Protein AF-A0A443RF62-F1 (afdb_monomer_lite)

InterPro domains:
  IPR000413 Integrin alpha chain [PR01185] (55-67)
  IPR000413 Integrin alpha chain [PR01185] (111-131)
  IPR000413 Integrin alpha chain [PR01185] (180-204)
  IPR013517 FG-GAP repeat [PF01839] (118-158)
  IPR013517 FG-GAP repeat [PF01839] (181-216)
  IPR013519 Integrin alpha beta-propellor [PS51470] (44-101)
  IPR013519 Integrin alpha beta-propellor [PS51470] (104-165)
  IPR013519 Integrin alpha beta-propellor [PS51470] (166-225)
  IPR013519 Integrin alpha beta-propellor [SM00191] (54-106)
  IPR013519 Integrin alpha beta-propellor [SM00191] (114-172)
  IPR013519 Integrin alpha beta-propellor [SM00191] (177-231)
  IPR028994 Integrin alpha, N-terminal [G3DSA:2.130.10.130] (1-230)
  IPR028994 Integrin alpha, N-terminal [SSF69318] (3-230)

pLDDT: mean 87.7, std 14.2, range [43.03, 98.81]

Radius of gyration: 17.43 Å; chains: 1; bounding box: 47×43×49 Å

Sequence (231 aa):
MSGFSSAFSQDKRRLILGAPGFYQWRGAVVTYFLEGFKRHTNPEMIQYSQTVDTDSYLGYSLASGYFDDSGKEQVVAGAPKDSFYRGSVYIFPIEARFGENLFTVVKVYHGTQFGEYFGSALITPDVNNDKLNDLIVGAPLYSPPSREADDCGRIYVYISNGNTFNEPQIIAGPNKPNARFGSALCNLEDINMDGFKDIAVGAPYEDENKGAVYIYHGKRNGLIDRYVQVE

Secondary structure (DSSP, 8-state):
-TTSEEEE-TTS-EEEEEETTHHHHT-EEEEEE-STT---S--EE-PPPTTS-TT--TTSSEEEE--STT---EEEEEETTHHHHT-EEEEEES-PPTT-------EEEE-SSTT--TTSSEE---SSSSSSPPEEEEETT---SSTTSTT-BEEEEE-B-SSSBPSPEEEEPPS-TT--BTSEEEEEESSSSSSS-EEEEEETTHHHHT-EEEEE-EETTEE-SS-SEE-

Foldseek 3Di:
DWQLEWDAEPVRQKIKIKAQPPDQSLIFIWIAGDDPVPGPPDIPTQDDDPPGDHNQRWQLYKDKWAQAQPPFIKIKTWRCCTPVNQTKIWIFTPDDDPPDHDRDGPDMDGHDDHNQSKRNYWDFPQQQLPRGTKIKIWRQQDDDPDPQAGSLTKMWTFHGDRRGTDHTDIATGDSFHQLSKRNYKDWPQQPPPPNGTKIKIKSQCGPNRPIKIFIWHGHNVGTDNDTPDID

Structure (mmCIF, N/CA/C/O backbone):
data_AF-A0A443RF62-F1
#
_entry.id   AF-A0A443RF62-F1
#
loop_
_atom_site.group_PDB
_atom_site.id
_atom_site.type_symbol
_atom_site.label_atom_id
_atom_site.label_alt_id
_atom_site.label_comp_id
_atom_site.label_asym_id
_atom_site.label_entity_id
_atom_site.label_seq_id
_atom_site.pdbx_PDB_ins_code
_atom_site.Cartn_x
_atom_site.Cartn_y
_atom_site.Cartn_z
_atom_site.occupancy
_atom_site.B_iso_or_equiv
_atom_site.auth_seq_id
_atom_site.auth_comp_id
_atom_site.auth_asym_id
_atom_site.auth_atom_id
_atom_site.pdbx_PDB_model_num
ATOM 1 N N . MET A 1 1 ? -3.129 21.897 1.857 1.00 61.69 1 MET A N 1
ATOM 2 C CA . MET A 1 1 ? -3.857 20.946 0.990 1.00 61.69 1 MET A CA 1
ATOM 3 C C . MET A 1 1 ? -4.452 19.860 1.873 1.00 61.69 1 MET A C 1
ATOM 5 O O . MET A 1 1 ? -3.818 18.834 2.041 1.00 61.69 1 MET A O 1
ATOM 9 N N . SER A 1 2 ? -5.581 20.126 2.533 1.00 57.94 2 SER A N 1
ATOM 10 C CA . SER A 1 2 ? -6.298 19.090 3.295 1.00 57.94 2 SER A CA 1
ATOM 11 C C . SER A 1 2 ? -7.226 18.335 2.344 1.00 57.94 2 SER A C 1
ATOM 13 O O . SER A 1 2 ? -7.812 18.976 1.471 1.00 57.94 2 SER A O 1
ATOM 15 N N . GLY A 1 3 ? -7.321 17.010 2.484 1.00 71.31 3 GLY A N 1
ATOM 16 C CA . GLY A 1 3 ? -8.060 16.140 1.563 1.00 71.31 3 GLY A CA 1
ATOM 17 C C . GLY A 1 3 ? -7.258 15.714 0.331 1.00 71.31 3 GLY A C 1
ATOM 18 O O . GLY A 1 3 ? -7.851 15.385 -0.688 1.00 71.31 3 GLY A O 1
ATOM 19 N N . PHE A 1 4 ? -5.920 15.743 0.408 1.00 86.38 4 PHE A N 1
ATOM 20 C CA . PHE A 1 4 ? -5.058 15.190 -0.648 1.00 86.38 4 PHE A CA 1
ATOM 21 C C . PHE A 1 4 ? -5.265 13.676 -0.791 1.00 86.38 4 PHE A C 1
ATOM 23 O O . PHE A 1 4 ? -5.301 13.145 -1.895 1.00 86.38 4 PHE A O 1
ATOM 30 N N . SER A 1 5 ? -5.465 13.011 0.344 1.00 92.81 5 SER A N 1
ATOM 31 C CA . SER A 1 5 ? -5.965 11.648 0.441 1.00 92.81 5 SER A CA 1
ATOM 32 C C . SER A 1 5 ? -7.132 11.608 1.425 1.00 92.81 5 SER A C 1
ATOM 34 O O . SER A 1 5 ? -7.276 12.489 2.284 1.00 92.81 5 SER A O 1
ATOM 36 N N . SER A 1 6 ? -7.978 10.591 1.296 1.00 93.00 6 SER A N 1
ATOM 37 C CA . SER A 1 6 ? -9.097 10.368 2.204 1.00 93.00 6 SER A CA 1
ATOM 38 C C . SER A 1 6 ? -9.390 8.887 2.365 1.00 93.00 6 SER A C 1
ATOM 40 O O . SER A 1 6 ? -9.336 8.146 1.387 1.00 93.00 6 SER A O 1
ATOM 42 N N . ALA A 1 7 ? -9.781 8.490 3.570 1.00 92.75 7 ALA A N 1
ATOM 43 C CA . ALA A 1 7 ? -10.283 7.158 3.873 1.00 92.75 7 ALA A CA 1
ATOM 44 C C . ALA A 1 7 ? -11.489 7.256 4.815 1.00 92.75 7 ALA A C 1
ATOM 46 O O . ALA A 1 7 ? -11.680 8.265 5.498 1.00 92.75 7 ALA A O 1
ATOM 47 N N . PHE A 1 8 ? -12.302 6.207 4.862 1.00 91.25 8 PHE A N 1
ATOM 48 C CA . PHE A 1 8 ? -13.310 6.042 5.905 1.00 91.25 8 PHE A CA 1
ATOM 49 C C . PHE A 1 8 ? -12.801 5.064 6.954 1.00 91.25 8 PHE A C 1
ATOM 51 O O . PHE A 1 8 ? -12.000 4.182 6.648 1.00 91.25 8 PHE A O 1
ATOM 58 N N . SER A 1 9 ? -13.294 5.195 8.180 1.00 90.94 9 SER A N 1
ATOM 59 C CA . SER A 1 9 ? -13.227 4.076 9.111 1.00 90.94 9 SER A CA 1
ATOM 60 C C . SER A 1 9 ? -14.017 2.877 8.576 1.00 90.94 9 SER A C 1
ATOM 62 O O . SER A 1 9 ? -14.976 3.042 7.814 1.00 90.94 9 SER A O 1
ATOM 64 N N . GLN A 1 10 ? -13.647 1.673 8.994 1.00 89.19 10 GLN A N 1
ATOM 65 C CA . GLN A 1 10 ? -14.307 0.422 8.624 1.00 89.19 10 GLN A CA 1
ATOM 66 C C . GLN A 1 10 ? -15.782 0.421 9.059 1.00 89.19 10 GLN A C 1
ATOM 68 O O . GLN A 1 10 ? -16.655 -0.044 8.325 1.00 89.19 10 GLN A O 1
ATOM 73 N N . ASP A 1 11 ? -16.092 1.048 10.201 1.00 86.75 11 ASP A N 1
ATOM 74 C CA . ASP A 1 11 ? -17.468 1.260 10.675 1.00 86.75 11 ASP A CA 1
ATOM 75 C C . ASP A 1 11 ? -18.220 2.403 9.954 1.00 86.75 11 ASP A C 1
ATOM 77 O O . ASP A 1 11 ? -19.407 2.628 10.204 1.00 86.75 11 ASP A O 1
ATOM 81 N N . LYS A 1 12 ? -17.540 3.129 9.054 1.00 86.62 12 LYS A N 1
ATOM 82 C CA . LYS A 1 12 ? -18.029 4.280 8.274 1.00 86.62 12 LYS A CA 1
ATOM 83 C C . LYS A 1 12 ? -18.510 5.471 9.110 1.00 86.62 12 LYS A C 1
ATOM 85 O O . LYS A 1 12 ? -19.203 6.348 8.592 1.00 86.62 12 LYS A O 1
ATOM 90 N N . ARG A 1 13 ? -18.137 5.545 10.389 1.00 84.38 13 ARG A N 1
ATOM 91 C CA . ARG A 1 13 ? -18.490 6.651 11.294 1.00 84.38 13 ARG A CA 1
ATOM 92 C C . ARG A 1 13 ? -17.468 7.776 11.297 1.00 84.38 13 ARG A C 1
ATOM 94 O O . ARG A 1 13 ? -17.762 8.841 11.836 1.00 84.38 13 ARG A O 1
ATOM 101 N N . ARG A 1 14 ? -16.279 7.577 10.728 1.00 85.88 14 ARG A N 1
ATOM 102 C CA . ARG A 1 14 ? -15.221 8.587 10.657 1.00 85.88 14 ARG A CA 1
ATOM 103 C C . ARG A 1 14 ? -14.761 8.803 9.220 1.00 85.88 14 ARG A C 1
ATOM 105 O O . ARG A 1 14 ? -14.522 7.848 8.487 1.00 85.88 14 ARG A O 1
ATOM 112 N N . LEU A 1 15 ? -14.600 10.068 8.843 1.00 88.00 15 LEU A N 1
ATOM 113 C CA . LEU A 1 15 ? -13.849 10.484 7.660 1.00 88.00 15 LEU A CA 1
ATOM 114 C C . LEU A 1 15 ? -12.430 10.852 8.095 1.00 88.00 15 LEU A C 1
ATOM 116 O O . LEU A 1 15 ? -12.254 11.650 9.014 1.00 88.00 15 LEU A O 1
ATOM 120 N N . ILE A 1 16 ? -11.435 10.294 7.421 1.00 89.44 16 ILE A N 1
ATOM 121 C CA . ILE A 1 16 ? -10.011 10.513 7.666 1.00 89.44 16 ILE A CA 1
ATOM 122 C C . ILE A 1 16 ? -9.461 11.278 6.461 1.00 89.44 16 ILE A C 1
ATOM 124 O O . ILE A 1 16 ? -9.654 10.845 5.328 1.00 89.44 16 ILE A O 1
ATOM 128 N N . LEU A 1 17 ? -8.792 12.407 6.686 1.00 91.19 17 LEU A N 1
ATOM 129 C CA . LEU A 1 17 ? -8.241 13.273 5.644 1.00 91.19 17 LEU A CA 1
ATOM 130 C C . LEU A 1 17 ? -6.742 13.480 5.828 1.00 91.19 17 LEU A C 1
ATOM 132 O O . LEU A 1 17 ? -6.278 13.802 6.921 1.00 91.19 17 LEU A O 1
ATOM 136 N N . GLY A 1 18 ? -5.999 13.356 4.734 1.00 91.62 18 GLY A N 1
ATOM 137 C CA . GLY A 1 18 ? -4.565 13.592 4.681 1.00 91.62 18 GLY A CA 1
ATOM 138 C C . GLY A 1 18 ? -4.250 15.018 4.240 1.00 91.62 18 GLY A C 1
ATOM 139 O O . GLY A 1 18 ? -4.909 15.575 3.353 1.00 91.62 18 GLY A O 1
ATOM 140 N N . ALA A 1 19 ? -3.243 15.626 4.862 1.00 91.25 19 ALA A N 1
ATOM 141 C CA . ALA A 1 19 ? -2.832 16.997 4.597 1.00 91.25 19 ALA A CA 1
ATOM 142 C C . ALA A 1 19 ? -1.300 17.143 4.508 1.00 91.25 19 ALA A C 1
ATOM 144 O O . ALA A 1 19 ? -0.713 17.830 5.345 1.00 91.25 19 ALA A O 1
ATOM 145 N N . PRO A 1 20 ? -0.640 16.571 3.483 1.00 91.94 20 PRO A N 1
ATOM 146 C CA . PRO A 1 20 ? 0.824 16.483 3.387 1.00 91.94 20 PRO A CA 1
ATOM 147 C C . PRO A 1 20 ? 1.550 17.837 3.371 1.00 91.94 20 PRO A C 1
ATOM 149 O O . PRO A 1 20 ? 2.696 17.938 3.789 1.00 91.94 20 PRO A O 1
ATOM 152 N N . GLY A 1 21 ? 0.885 18.913 2.938 1.00 89.31 21 GLY A N 1
ATOM 153 C CA . GLY A 1 21 ? 1.465 20.264 2.923 1.00 89.31 21 GLY A CA 1
ATOM 154 C C . GLY A 1 21 ? 1.414 21.017 4.260 1.00 89.31 21 GLY A C 1
ATOM 155 O O . GLY A 1 21 ? 1.763 22.193 4.302 1.00 89.31 21 GLY A O 1
ATOM 156 N N . PHE A 1 22 ? 0.909 20.409 5.334 1.00 86.44 22 PHE A N 1
ATOM 157 C CA . PHE A 1 22 ? 0.794 21.076 6.631 1.00 86.44 22 PHE A CA 1
ATOM 158 C C . PHE A 1 22 ? 2.156 21.202 7.332 1.00 86.44 22 PHE A C 1
ATOM 160 O O . PHE A 1 22 ? 2.957 20.275 7.281 1.00 86.44 22 PHE A O 1
ATOM 167 N N . TYR A 1 23 ? 2.387 22.337 8.008 1.00 86.06 23 TYR A N 1
ATOM 168 C CA . TYR A 1 23 ? 3.570 22.635 8.833 1.00 86.06 23 TYR A CA 1
ATOM 169 C C . TYR A 1 23 ? 4.907 22.281 8.161 1.00 86.06 23 TYR A C 1
ATOM 171 O O . TYR A 1 23 ? 5.499 21.245 8.447 1.00 86.06 23 TYR A O 1
ATOM 179 N N . GLN A 1 24 ? 5.373 23.142 7.245 1.00 90.06 24 GLN A N 1
ATOM 180 C CA . GLN A 1 24 ? 6.622 22.926 6.491 1.00 90.06 24 GLN A CA 1
ATOM 181 C C . GLN A 1 24 ? 6.670 21.532 5.846 1.00 90.06 24 GLN A C 1
ATOM 183 O O . GLN A 1 24 ? 7.654 20.805 5.957 1.00 90.06 24 GLN A O 1
ATOM 188 N N . TRP A 1 25 ? 5.553 21.136 5.227 1.00 91.38 25 TRP A N 1
ATOM 189 C CA . TRP A 1 25 ? 5.397 19.841 4.565 1.00 91.38 25 TRP A CA 1
ATOM 190 C C . TRP A 1 25 ? 5.687 18.607 5.434 1.00 91.38 25 TRP A C 1
ATOM 192 O O . TRP A 1 25 ? 5.893 17.513 4.908 1.00 91.38 25 TRP A O 1
ATOM 202 N N . ARG A 1 26 ? 5.663 18.745 6.764 1.00 91.19 26 ARG A N 1
ATOM 203 C CA . ARG A 1 26 ? 5.608 17.593 7.672 1.00 91.19 26 ARG A CA 1
ATOM 204 C C . ARG A 1 26 ? 4.412 16.708 7.325 1.00 91.19 26 ARG A C 1
ATOM 206 O O . ARG A 1 26 ? 4.549 15.494 7.223 1.00 91.19 26 ARG A O 1
ATOM 213 N N . GLY A 1 27 ? 3.277 17.352 7.050 1.00 90.19 27 GLY A N 1
ATOM 214 C CA . GLY A 1 27 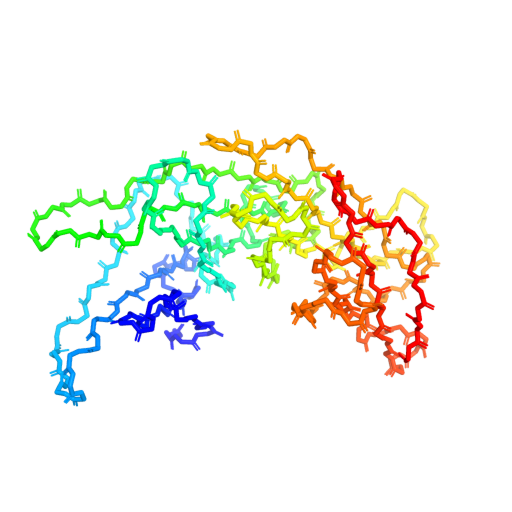? 2.027 16.719 6.647 1.00 90.19 27 GLY A CA 1
ATOM 215 C C . GLY A 1 27 ? 1.196 16.237 7.825 1.00 90.19 27 GLY A C 1
ATOM 216 O O . GLY A 1 27 ? 1.792 15.897 8.829 1.00 90.19 27 GLY A O 1
ATOM 217 N N . ALA A 1 28 ? -0.140 16.226 7.718 1.00 87.31 28 ALA A N 1
ATOM 218 C CA . ALA A 1 28 ? -1.081 15.891 8.800 1.00 87.31 28 ALA A CA 1
ATOM 219 C C . ALA A 1 28 ? -2.060 14.777 8.435 1.00 87.31 28 ALA A C 1
ATOM 221 O O . ALA A 1 28 ? -2.337 14.539 7.260 1.00 87.31 28 ALA A O 1
ATOM 222 N N . VAL A 1 29 ? -2.698 14.214 9.461 1.00 86.69 29 VAL A N 1
ATOM 223 C CA . VAL A 1 29 ? -3.943 13.451 9.329 1.00 86.69 29 VAL A CA 1
ATOM 224 C C . VAL A 1 29 ? -5.015 14.119 10.186 1.00 86.69 29 VAL A C 1
ATOM 226 O O . VAL A 1 29 ? -4.724 14.659 11.246 1.00 86.69 29 VAL A O 1
ATOM 229 N N . VAL A 1 30 ? -6.253 14.161 9.713 1.00 83.62 30 VAL A N 1
ATOM 230 C CA . VAL A 1 30 ? -7.377 14.805 10.406 1.00 83.62 30 VAL A CA 1
ATOM 231 C C . VAL A 1 30 ? -8.565 13.863 10.362 1.00 83.62 30 VAL A C 1
ATOM 233 O O . VAL A 1 30 ? -8.861 13.312 9.304 1.00 83.62 30 VAL A O 1
ATOM 236 N N . THR A 1 31 ? -9.261 13.686 11.479 1.00 81.06 31 THR A N 1
ATOM 237 C CA . THR A 1 31 ? -10.439 12.817 11.560 1.00 81.06 31 THR A CA 1
ATOM 238 C C . 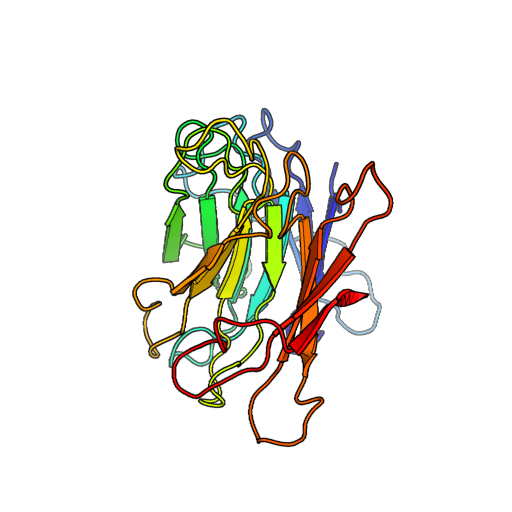THR A 1 31 ? -11.696 13.626 11.865 1.00 81.06 31 THR A C 1
ATOM 240 O O . THR A 1 31 ? -11.676 14.639 12.565 1.00 81.06 31 THR A O 1
ATOM 243 N N . TYR A 1 32 ? -12.818 13.184 11.304 1.00 78.38 32 TYR A N 1
ATOM 244 C CA . TYR A 1 32 ? -14.133 13.787 11.497 1.00 78.38 32 TYR A CA 1
ATOM 245 C C . TYR A 1 32 ? -15.143 12.707 11.829 1.00 78.38 32 TYR A C 1
ATOM 247 O O . TYR A 1 32 ? -15.300 11.762 11.059 1.00 78.38 32 TYR A O 1
ATOM 255 N N . PHE A 1 33 ? -15.869 12.870 12.931 1.00 79.38 33 PHE A N 1
ATOM 256 C CA . PHE A 1 33 ? -16.976 11.986 13.269 1.00 79.38 33 PHE A CA 1
ATOM 257 C C . PHE A 1 33 ? -18.245 12.369 12.502 1.00 79.38 33 PHE A C 1
ATOM 259 O O . PHE A 1 33 ? -18.647 13.533 12.460 1.00 79.38 33 PHE A O 1
ATOM 266 N N . LEU A 1 34 ? -18.883 11.376 11.894 1.00 76.81 34 LEU A N 1
ATOM 267 C CA . LEU A 1 34 ? -20.062 11.517 11.053 1.00 76.81 34 LEU A CA 1
ATOM 268 C C . LEU A 1 34 ? -21.307 11.117 11.854 1.00 76.81 34 LEU A C 1
ATOM 270 O O . LEU A 1 34 ? -21.838 10.020 11.707 1.00 76.81 34 LEU A O 1
ATOM 274 N N . GLU A 1 35 ? -21.801 12.008 12.713 1.00 64.50 35 GLU A N 1
ATOM 275 C CA . GLU A 1 35 ? -23.120 11.837 13.337 1.00 64.50 35 GLU A CA 1
ATOM 276 C C . GLU A 1 35 ? -24.220 12.470 12.476 1.00 64.50 35 GLU A C 1
ATOM 278 O O . GLU A 1 35 ? -24.363 13.689 12.397 1.00 64.50 35 GLU A O 1
ATOM 283 N N . GLY A 1 36 ? -25.028 11.628 11.819 1.00 52.81 36 GLY A N 1
ATOM 284 C CA . GLY A 1 36 ? -26.323 12.017 11.243 1.00 52.81 36 GLY A CA 1
ATOM 285 C C . GLY A 1 36 ? -26.300 13.189 10.253 1.00 52.81 36 GLY A C 1
ATOM 286 O O . GLY A 1 36 ? -27.231 13.991 10.264 1.00 52.81 36 GLY A O 1
ATOM 287 N N . PHE A 1 37 ? -25.242 13.330 9.440 1.00 48.38 37 PHE A N 1
ATOM 288 C CA . PHE A 1 37 ? -25.008 14.469 8.527 1.00 48.38 37 PHE A CA 1
ATOM 289 C C . PHE A 1 37 ? -25.035 15.861 9.188 1.00 48.38 37 PHE A C 1
ATOM 291 O O . PHE A 1 37 ? -24.904 16.879 8.501 1.00 48.38 37 PHE A O 1
ATOM 298 N N . LYS A 1 38 ? -25.145 15.946 10.517 1.00 48.25 38 LYS A N 1
ATOM 299 C CA . LYS A 1 38 ? -24.942 17.192 11.240 1.00 48.25 38 LYS A CA 1
ATOM 300 C C . LYS A 1 38 ? -23.440 17.357 11.360 1.00 48.25 38 LYS A C 1
ATOM 302 O O . LYS A 1 38 ? -22.784 16.632 12.096 1.00 48.25 38 LYS A O 1
ATOM 307 N N . ARG A 1 39 ? -22.893 18.287 10.574 1.00 49.28 39 ARG A N 1
ATOM 308 C CA . ARG A 1 39 ? -21.506 18.742 10.700 1.00 49.28 39 ARG A CA 1
ATOM 309 C C . ARG A 1 39 ? -21.251 19.092 12.166 1.00 49.28 39 ARG A C 1
ATOM 311 O O . ARG A 1 39 ? -21.629 20.176 12.601 1.00 49.28 39 ARG A O 1
ATOM 318 N N . HIS A 1 40 ? -20.605 18.206 12.915 1.00 51.72 40 HIS A N 1
ATOM 319 C CA . HIS A 1 40 ? -19.861 18.638 14.088 1.00 51.72 40 HIS A CA 1
ATOM 320 C C . HIS A 1 40 ? -18.767 19.562 13.552 1.00 51.72 40 HIS A C 1
ATOM 322 O O . HIS A 1 40 ? -17.944 19.168 12.730 1.00 51.72 40 HIS A O 1
ATOM 328 N N . THR A 1 41 ? -18.856 20.846 13.895 1.00 48.66 41 THR A N 1
ATOM 329 C CA . THR A 1 41 ? -18.089 21.929 13.257 1.00 48.66 41 THR A CA 1
ATOM 330 C C . THR A 1 41 ? -16.629 21.992 13.692 1.00 48.66 41 THR A C 1
ATOM 332 O O . THR A 1 41 ? -15.901 22.850 13.200 1.00 48.66 41 THR A O 1
ATOM 335 N N . ASN A 1 42 ? -16.190 21.098 14.580 1.00 55.47 42 ASN A N 1
ATOM 336 C CA . ASN A 1 42 ? -14.829 21.084 15.096 1.00 55.47 42 ASN A CA 1
ATOM 337 C C . ASN A 1 42 ? -14.102 19.828 14.594 1.00 55.47 42 ASN A C 1
ATOM 339 O O . ASN A 1 42 ? -14.371 18.741 15.105 1.00 55.47 42 ASN A O 1
ATOM 343 N N . PRO A 1 43 ? -13.203 19.961 13.598 1.00 56.91 43 PRO A N 1
ATOM 344 C CA . PRO A 1 43 ? -12.289 18.890 13.224 1.00 56.91 43 PRO A CA 1
ATOM 345 C C . PRO A 1 43 ? -11.474 18.442 14.433 1.00 56.91 43 PRO A C 1
ATOM 347 O O . PRO A 1 43 ? -10.911 19.288 15.135 1.00 56.91 43 PRO A O 1
ATOM 350 N N . GLU A 1 44 ? -11.311 17.136 14.617 1.00 61.38 44 GLU A N 1
ATOM 351 C CA . GLU A 1 44 ? -10.218 16.631 15.441 1.00 61.38 44 GLU A CA 1
ATOM 352 C C . GLU A 1 44 ? -8.950 16.690 14.580 1.00 61.38 44 GLU A C 1
ATOM 354 O O . GLU A 1 44 ? -8.665 15.808 13.766 1.00 61.38 44 GLU A O 1
ATOM 359 N N . MET A 1 45 ? -8.207 17.798 14.689 1.00 56.38 45 MET A N 1
ATOM 360 C CA . MET A 1 45 ? -6.867 17.868 14.111 1.00 56.38 45 MET A CA 1
ATOM 361 C C . MET A 1 45 ? -5.927 17.013 14.947 1.00 56.38 45 MET A C 1
ATOM 363 O O . MET A 1 45 ? -5.715 17.281 16.129 1.00 56.38 45 MET A O 1
ATOM 367 N N . ILE A 1 46 ? -5.326 16.012 14.308 1.00 58.66 46 ILE A N 1
ATOM 368 C CA . ILE A 1 46 ? -4.300 15.199 14.944 1.00 58.66 46 ILE A CA 1
ATOM 369 C C . ILE A 1 46 ? -3.035 16.045 15.019 1.00 58.66 46 ILE A C 1
ATOM 371 O O . ILE A 1 46 ? -2.410 16.363 14.005 1.00 58.66 46 ILE A O 1
ATOM 375 N N . GLN A 1 47 ? -2.688 16.450 16.238 1.00 51.94 47 GLN A N 1
ATOM 376 C CA . GLN A 1 47 ? -1.464 17.182 16.514 1.00 51.94 47 GLN A CA 1
ATOM 377 C C . GLN A 1 47 ? -0.348 16.184 16.840 1.00 51.94 47 GLN A C 1
ATOM 379 O O . GLN A 1 47 ? -0.526 15.260 17.629 1.00 51.94 47 GLN A O 1
ATOM 384 N N . TYR A 1 48 ? 0.778 16.347 16.150 1.00 54.81 48 TYR A N 1
ATOM 385 C CA . TYR A 1 48 ? 1.865 15.376 16.051 1.00 54.81 48 TYR A CA 1
ATOM 386 C C . TYR A 1 48 ? 2.480 14.961 17.386 1.00 54.81 48 TYR A C 1
ATOM 388 O O . TYR A 1 48 ? 2.824 15.800 18.218 1.00 54.81 48 TYR A O 1
ATOM 396 N N . SER A 1 49 ? 2.788 13.669 17.485 1.00 49.31 49 SER A N 1
ATOM 397 C CA . SER A 1 49 ? 3.987 13.202 18.182 1.00 49.31 49 SER A CA 1
ATOM 398 C C . SER A 1 49 ? 5.224 13.847 17.531 1.00 49.31 49 SER A C 1
ATOM 400 O O . SER A 1 49 ? 5.284 13.939 16.307 1.00 49.31 49 SER A O 1
ATOM 402 N N . GLN A 1 50 ? 6.228 14.282 18.299 1.00 53.75 50 GLN A N 1
ATOM 403 C CA . GLN A 1 50 ? 7.471 14.919 17.803 1.00 53.75 50 GLN A CA 1
ATOM 404 C C . GLN A 1 50 ? 8.343 14.019 16.885 1.00 53.75 50 GLN A C 1
ATOM 406 O O . GLN A 1 50 ? 9.500 14.328 16.635 1.00 53.75 50 GLN A O 1
ATOM 411 N N . THR A 1 51 ? 7.808 12.902 16.396 1.00 67.44 51 THR A N 1
ATOM 412 C CA . THR A 1 51 ? 8.499 11.810 15.700 1.00 67.44 51 THR A CA 1
ATOM 413 C C . THR A 1 51 ? 8.474 11.905 14.172 1.00 67.44 51 THR A C 1
ATOM 415 O O . THR A 1 51 ? 8.975 10.995 13.521 1.00 67.44 51 THR A O 1
ATOM 418 N N . VAL A 1 52 ? 7.847 12.931 13.587 1.00 83.50 52 VAL A N 1
ATOM 419 C CA . VAL A 1 52 ? 7.800 13.129 12.125 1.00 83.50 52 VAL A CA 1
ATOM 420 C C . VAL A 1 52 ? 8.548 14.403 11.766 1.00 83.50 52 VAL A C 1
ATOM 422 O O . VAL A 1 52 ? 8.203 15.488 12.254 1.00 83.50 52 VAL A O 1
ATOM 425 N N . ASP A 1 53 ? 9.550 14.277 10.904 1.00 87.12 53 ASP A N 1
ATOM 426 C CA . ASP A 1 53 ? 10.347 15.408 10.448 1.00 87.12 53 ASP A CA 1
ATOM 427 C C . ASP A 1 53 ? 9.549 16.330 9.513 1.00 87.12 53 ASP A C 1
ATOM 429 O O . ASP A 1 53 ? 8.438 16.042 9.060 1.00 87.12 53 ASP A O 1
ATOM 433 N N . THR A 1 54 ? 10.071 17.531 9.281 1.00 90.44 54 THR A N 1
ATOM 434 C CA . THR A 1 54 ? 9.547 18.393 8.214 1.00 90.44 54 THR A CA 1
ATOM 435 C C . THR A 1 54 ? 9.824 17.760 6.853 1.00 90.44 54 THR A C 1
ATOM 437 O O . THR A 1 54 ? 10.703 16.916 6.725 1.00 90.44 54 THR A O 1
ATOM 440 N N . ASP A 1 55 ? 9.090 18.174 5.822 1.00 92.19 55 ASP A N 1
ATOM 441 C CA . ASP A 1 55 ? 9.230 17.643 4.461 1.00 92.19 55 ASP A CA 1
ATOM 442 C C . ASP A 1 55 ? 8.894 16.154 4.251 1.00 92.19 55 ASP A C 1
ATOM 444 O O . ASP A 1 55 ? 9.071 15.675 3.127 1.00 92.19 55 ASP A O 1
ATOM 448 N N . SER A 1 56 ? 8.341 15.462 5.255 1.00 93.75 56 SER A N 1
ATOM 449 C CA . SER A 1 56 ? 7.991 14.031 5.226 1.00 93.75 56 SER A CA 1
ATOM 450 C C . SER A 1 56 ? 6.714 13.678 4.444 1.00 93.75 56 SER A C 1
ATOM 452 O O . SER A 1 56 ? 6.567 12.540 3.994 1.00 93.75 56 SER A O 1
ATOM 454 N N . TYR A 1 57 ? 5.807 14.639 4.227 1.00 95.19 57 TYR A N 1
ATOM 455 C CA . TYR A 1 57 ? 4.518 14.466 3.529 1.00 95.19 57 TYR A CA 1
ATOM 456 C C . TYR A 1 57 ? 3.560 13.467 4.206 1.00 95.19 57 TYR A C 1
ATOM 458 O O . TYR A 1 57 ? 2.850 12.732 3.524 1.00 95.19 57 TYR A O 1
ATOM 466 N N . LEU A 1 58 ? 3.489 13.430 5.538 1.00 93.81 58 LEU A N 1
ATOM 467 C CA . LEU A 1 58 ? 2.530 12.569 6.235 1.00 93.81 58 LEU A CA 1
ATOM 468 C C . LEU A 1 58 ? 1.082 12.840 5.784 1.00 93.81 58 LEU A C 1
ATOM 470 O O . LEU A 1 58 ? 0.650 13.987 5.636 1.00 93.81 58 LEU A O 1
ATOM 474 N N . GLY A 1 59 ? 0.324 11.763 5.581 1.00 93.62 59 GLY A N 1
ATOM 475 C CA . GLY A 1 59 ? -1.032 11.824 5.038 1.00 93.62 59 GLY A CA 1
ATOM 476 C C . GLY A 1 59 ? -1.050 11.940 3.513 1.00 93.62 59 GLY A C 1
ATOM 477 O O . GLY A 1 59 ? -2.067 12.330 2.939 1.00 93.62 59 GLY A O 1
ATOM 478 N N . TYR A 1 60 ? 0.057 11.618 2.836 1.00 96.88 60 TYR A N 1
ATOM 479 C CA . TYR A 1 60 ? 0.082 11.506 1.376 1.00 96.88 60 TYR A CA 1
ATOM 480 C C . TYR A 1 60 ? -0.897 10.437 0.884 1.00 96.88 60 TYR A C 1
ATOM 482 O O . TYR A 1 60 ? -1.626 10.647 -0.078 1.00 96.88 60 TYR A O 1
ATOM 490 N N . SER A 1 61 ? -0.963 9.323 1.603 1.00 98.06 61 SER A N 1
ATOM 491 C CA . SER A 1 61 ? -1.898 8.221 1.405 1.00 98.06 61 SER A CA 1
ATOM 492 C C . SER A 1 61 ? -2.481 7.814 2.759 1.00 98.06 61 SER A C 1
ATOM 494 O O . SER A 1 61 ? -1.872 8.068 3.805 1.00 98.06 61 SER A O 1
ATOM 496 N N . LEU A 1 62 ? -3.674 7.220 2.745 1.00 96.44 62 LEU A N 1
ATOM 497 C CA . LEU A 1 62 ? -4.395 6.821 3.950 1.00 96.44 62 LEU A CA 1
ATOM 498 C C . LEU A 1 62 ? -5.102 5.486 3.751 1.00 96.44 62 LEU A C 1
ATOM 500 O O . LEU A 1 62 ? -5.677 5.240 2.694 1.00 96.44 62 LEU A O 1
ATOM 504 N N . ALA A 1 63 ? -5.119 4.682 4.808 1.00 96.25 63 ALA A N 1
ATOM 505 C CA . ALA A 1 63 ? -5.961 3.502 4.945 1.00 96.25 63 ALA A CA 1
ATOM 506 C C . ALA A 1 63 ? -6.341 3.302 6.422 1.00 96.25 63 ALA A C 1
ATOM 508 O O . ALA A 1 63 ? -5.801 3.966 7.311 1.00 96.25 63 ALA A O 1
ATOM 509 N N . SER A 1 64 ? -7.270 2.393 6.692 1.00 95.25 64 SER A N 1
ATOM 510 C CA . SER A 1 64 ? -7.697 2.029 8.044 1.00 95.25 64 SER A CA 1
ATOM 511 C C . SER A 1 64 ? -7.925 0.524 8.148 1.00 95.25 64 SER A C 1
ATOM 513 O O . SER A 1 64 ? -8.224 -0.136 7.148 1.00 95.25 64 SER A O 1
ATOM 515 N N . GLY A 1 65 ? -7.773 -0.038 9.340 1.00 95.00 65 GLY A N 1
ATOM 516 C CA . GLY A 1 65 ? -7.968 -1.468 9.559 1.00 95.00 65 GLY A CA 1
ATOM 517 C C . GLY A 1 65 ? -7.730 -1.897 11.000 1.00 95.00 65 GLY A C 1
ATOM 518 O O . GLY A 1 65 ? -7.318 -1.104 11.848 1.00 95.00 65 GLY A O 1
ATOM 519 N N . TYR A 1 66 ? -8.003 -3.169 11.260 1.00 95.25 66 TYR A N 1
ATOM 520 C CA . TYR A 1 66 ? -7.747 -3.856 12.517 1.00 95.25 66 TYR A CA 1
ATOM 521 C C . TYR A 1 66 ? -6.503 -4.727 12.346 1.00 95.25 66 TYR A C 1
ATOM 523 O O . TYR A 1 66 ? -6.579 -5.805 11.770 1.00 95.25 66 TYR A O 1
ATOM 531 N N . PHE A 1 67 ? -5.350 -4.246 12.808 1.00 94.50 67 PHE A N 1
ATOM 532 C CA . PHE A 1 67 ? -4.064 -4.928 12.602 1.00 94.50 67 PHE A CA 1
ATOM 533 C C . PHE A 1 67 ? -3.578 -5.691 13.836 1.00 94.50 67 PHE A C 1
ATOM 535 O O . PHE A 1 67 ? -2.475 -6.231 13.813 1.00 94.50 67 PHE A O 1
ATOM 542 N N . ASP A 1 68 ? -4.325 -5.683 14.937 1.00 92.06 68 ASP A N 1
ATOM 543 C CA . ASP A 1 68 ? -3.954 -6.368 16.171 1.00 92.06 68 ASP A CA 1
ATOM 544 C C . ASP A 1 68 ? -5.180 -6.874 16.947 1.00 92.06 68 ASP A C 1
ATOM 546 O O . ASP A 1 68 ? -6.323 -6.480 16.697 1.00 92.06 68 ASP A O 1
ATOM 550 N N . ASP A 1 69 ? -4.923 -7.740 17.926 1.00 91.12 69 ASP A N 1
ATOM 551 C CA . ASP A 1 69 ? -5.934 -8.421 18.739 1.00 91.12 69 ASP A CA 1
ATOM 552 C C . ASP A 1 69 ? -6.648 -7.484 19.727 1.00 91.12 69 ASP A C 1
ATOM 554 O O . ASP A 1 69 ? -7.523 -7.912 20.483 1.00 91.12 69 ASP A O 1
ATOM 558 N N . SER A 1 70 ? -6.304 -6.189 19.751 1.00 89.25 70 SER A N 1
ATOM 559 C CA . SER A 1 70 ? -6.976 -5.224 20.625 1.00 89.25 70 SER A CA 1
ATOM 560 C C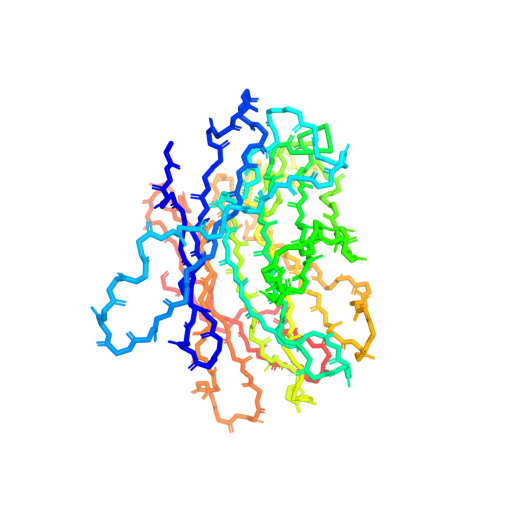 . SER A 1 70 ? -8.420 -4.949 20.201 1.00 89.25 70 SER A C 1
ATOM 562 O O . SER A 1 70 ? -9.193 -4.391 20.985 1.00 89.25 70 SER A O 1
ATOM 564 N N . GLY A 1 71 ? -8.778 -5.297 18.958 1.00 86.44 71 GLY A N 1
ATOM 565 C CA . GLY A 1 71 ? -10.078 -4.993 18.362 1.00 86.44 71 GLY A CA 1
ATOM 566 C C . GLY A 1 71 ? -10.298 -3.498 18.115 1.00 86.44 71 GLY A C 1
ATOM 567 O O . GLY A 1 71 ? -11.420 -3.081 17.828 1.00 86.44 71 GLY A O 1
ATOM 568 N N . LYS A 1 72 ? -9.249 -2.677 18.241 1.00 88.25 72 LYS A N 1
ATOM 569 C CA . LYS A 1 72 ? -9.303 -1.243 17.967 1.00 88.25 72 LYS A CA 1
ATOM 570 C C . LYS A 1 72 ? -8.869 -0.972 16.542 1.00 88.25 72 LYS A C 1
ATOM 572 O O . LYS A 1 72 ? -7.820 -1.424 16.097 1.00 88.25 72 LYS A O 1
ATOM 577 N N . GLU A 1 73 ? -9.666 -0.174 15.852 1.00 91.38 73 GLU A N 1
ATOM 578 C CA . GLU A 1 73 ? -9.318 0.272 14.515 1.00 91.38 73 GLU A CA 1
ATOM 579 C C . GLU A 1 73 ? -8.147 1.261 14.568 1.00 91.38 73 GLU A C 1
ATOM 581 O O . GLU A 1 73 ? -8.051 2.125 15.450 1.00 91.38 73 GLU A O 1
ATOM 586 N N . GLN A 1 74 ? -7.250 1.134 13.601 1.00 92.00 74 GLN A N 1
ATOM 587 C CA . GLN A 1 74 ? -6.057 1.947 13.448 1.00 92.00 74 GLN A CA 1
ATOM 588 C C . GLN A 1 74 ? -6.051 2.594 12.064 1.00 92.00 74 GLN A C 1
ATOM 590 O O . GLN A 1 74 ? -6.589 2.062 11.093 1.00 92.00 74 GLN A O 1
ATOM 595 N N . VAL A 1 75 ? -5.421 3.758 11.979 1.00 92.62 75 VAL A N 1
ATOM 596 C CA . VAL A 1 75 ? -5.167 4.486 10.739 1.00 92.62 75 VAL A CA 1
ATOM 597 C C . VAL A 1 75 ? -3.727 4.243 10.323 1.00 92.62 75 VAL A C 1
ATOM 599 O O . VAL A 1 75 ? -2.818 4.299 11.152 1.00 92.62 75 VAL A O 1
ATOM 602 N N . VAL A 1 76 ? -3.530 4.021 9.027 1.00 95.06 76 VAL A N 1
ATOM 603 C CA . VAL A 1 76 ? -2.220 3.971 8.383 1.00 95.06 76 VAL A CA 1
ATOM 604 C C . VAL A 1 76 ? -2.070 5.208 7.512 1.00 95.06 76 VAL A C 1
ATOM 606 O O . VAL A 1 76 ? -2.944 5.507 6.697 1.00 95.06 76 VAL A O 1
ATOM 609 N N . ALA A 1 77 ? -0.965 5.926 7.678 1.00 95.31 77 ALA A N 1
ATOM 610 C CA . ALA A 1 77 ? -0.668 7.133 6.926 1.00 95.31 77 ALA A CA 1
ATOM 611 C C . ALA A 1 77 ? 0.715 7.060 6.288 1.00 95.31 77 ALA A C 1
ATOM 613 O O . ALA A 1 77 ? 1.720 6.850 6.969 1.00 95.31 77 ALA A O 1
ATOM 614 N N . GLY A 1 78 ? 0.765 7.274 4.977 1.00 97.31 78 GLY A N 1
ATOM 615 C CA . GLY A 1 78 ? 2.009 7.331 4.226 1.00 97.31 78 GLY A CA 1
ATOM 616 C C . GLY A 1 78 ? 2.708 8.680 4.356 1.00 97.31 78 GLY A C 1
ATOM 617 O O . GLY A 1 78 ? 2.059 9.730 4.340 1.00 97.31 78 GLY A O 1
ATOM 618 N N . ALA A 1 79 ? 4.032 8.634 4.456 1.00 96.88 79 ALA A N 1
ATOM 619 C CA . ALA A 1 79 ? 4.945 9.770 4.487 1.00 96.88 79 ALA A CA 1
ATOM 620 C C . ALA A 1 79 ? 6.139 9.476 3.552 1.00 96.88 79 ALA A C 1
ATOM 622 O O . ALA A 1 79 ? 7.230 9.126 4.007 1.00 96.88 79 ALA A O 1
ATOM 623 N N . PRO A 1 80 ? 5.947 9.548 2.223 1.00 97.75 80 PRO A N 1
ATOM 624 C CA . PRO A 1 80 ? 6.889 8.989 1.251 1.00 97.75 80 PRO A CA 1
ATOM 625 C C . PRO A 1 80 ? 8.229 9.728 1.136 1.00 97.75 80 PRO A C 1
ATOM 627 O O . PRO A 1 80 ? 9.140 9.240 0.471 1.00 97.75 80 PRO A O 1
ATOM 630 N N . LYS A 1 81 ? 8.378 10.890 1.783 1.00 96.44 81 LYS A N 1
ATOM 631 C CA . LYS A 1 81 ? 9.642 11.643 1.841 1.00 96.44 81 LYS A CA 1
ATOM 632 C C . LYS A 1 81 ? 10.374 11.517 3.178 1.00 96.44 81 LYS A C 1
ATOM 634 O O . LYS A 1 81 ? 11.484 12.029 3.313 1.00 96.44 81 LYS A O 1
ATOM 639 N N . ASP A 1 82 ? 9.764 10.846 4.147 1.00 95.12 82 ASP A N 1
ATOM 640 C CA . ASP A 1 82 ? 10.345 10.623 5.464 1.00 95.12 82 ASP A CA 1
ATOM 641 C C . ASP A 1 82 ? 11.587 9.709 5.412 1.00 95.12 82 ASP A C 1
ATOM 643 O O . ASP A 1 82 ? 11.889 9.102 4.377 1.00 95.12 82 ASP A O 1
ATOM 647 N N . SER A 1 83 ? 12.312 9.599 6.532 1.00 94.25 83 SER A N 1
ATOM 648 C CA . SER A 1 83 ? 13.431 8.659 6.700 1.00 94.25 83 SER A CA 1
ATOM 649 C C . SER A 1 83 ? 14.494 8.801 5.600 1.00 94.25 83 SER A C 1
ATOM 651 O O . SER A 1 83 ? 14.824 7.860 4.875 1.00 94.25 83 SER A O 1
ATOM 653 N N . PHE A 1 84 ? 15.009 10.025 5.433 1.00 93.25 84 PHE A N 1
ATOM 654 C CA . PHE A 1 84 ? 15.974 10.377 4.383 1.00 93.25 84 PHE A CA 1
ATOM 655 C C . PHE A 1 84 ? 15.496 9.975 2.975 1.00 93.25 84 PHE A C 1
ATOM 657 O O . PHE A 1 84 ? 16.254 9.374 2.216 1.00 93.25 84 PHE A O 1
ATOM 664 N N . TYR A 1 85 ? 14.243 10.295 2.624 1.00 95.25 85 TYR A N 1
ATOM 665 C CA . TYR A 1 85 ? 13.620 9.983 1.327 1.00 95.25 85 TYR A CA 1
ATOM 666 C C . TYR A 1 85 ? 13.468 8.489 1.011 1.00 95.25 85 TYR A C 1
ATOM 668 O O . TYR A 1 85 ? 13.173 8.135 -0.130 1.00 95.25 85 TYR A O 1
ATOM 676 N N . ARG A 1 86 ? 13.642 7.594 1.987 1.00 96.75 86 ARG A N 1
ATOM 677 C CA . ARG A 1 86 ? 13.261 6.182 1.816 1.00 96.75 86 ARG A CA 1
ATOM 678 C C . ARG A 1 86 ? 11.748 6.000 1.889 1.00 96.75 86 ARG A C 1
ATOM 680 O O . ARG A 1 86 ? 11.220 5.079 1.279 1.00 96.75 86 ARG A O 1
ATOM 687 N N . GLY A 1 87 ? 11.069 6.909 2.587 1.00 97.81 87 GLY A N 1
ATOM 688 C CA . GLY A 1 87 ? 9.638 6.869 2.838 1.00 97.81 87 GLY A CA 1
ATOM 689 C C . GLY A 1 87 ? 9.293 6.057 4.081 1.00 97.81 87 GLY A C 1
ATOM 690 O O . GLY A 1 87 ? 10.029 5.150 4.482 1.00 97.81 87 GLY A O 1
ATOM 691 N N . SER A 1 88 ? 8.156 6.393 4.683 1.00 97.12 88 SER A N 1
ATOM 692 C CA . SER A 1 88 ? 7.641 5.740 5.886 1.00 97.12 88 SER A CA 1
ATOM 693 C C . SER A 1 88 ? 6.129 5.544 5.818 1.00 97.12 88 SER A C 1
ATOM 695 O O . SER A 1 88 ? 5.416 6.282 5.133 1.00 97.12 88 SER A O 1
ATOM 697 N N . VAL A 1 89 ? 5.626 4.587 6.595 1.00 96.81 89 VAL A N 1
ATOM 698 C CA . VAL A 1 89 ? 4.205 4.473 6.946 1.00 96.81 89 VAL A CA 1
ATOM 699 C C . VAL A 1 89 ? 4.052 4.493 8.460 1.00 96.81 89 VAL A C 1
ATOM 701 O O . VAL A 1 89 ? 4.768 3.797 9.180 1.00 96.81 89 VAL A O 1
ATOM 704 N N . TYR A 1 90 ? 3.118 5.309 8.935 1.00 93.81 90 TYR A N 1
ATOM 705 C CA . TYR A 1 90 ? 2.820 5.509 10.348 1.00 93.81 90 TYR A CA 1
ATOM 706 C C . TYR A 1 90 ? 1.488 4.868 10.694 1.00 93.81 90 TYR A C 1
ATOM 708 O O . TYR A 1 90 ? 0.516 5.051 9.962 1.00 93.81 90 TYR A O 1
ATOM 716 N N . ILE A 1 91 ? 1.436 4.172 11.828 1.00 92.06 91 ILE A N 1
ATOM 717 C CA . ILE A 1 91 ? 0.226 3.511 12.319 1.00 92.06 91 ILE A CA 1
ATOM 718 C C . ILE A 1 91 ? -0.116 4.040 13.703 1.00 92.06 91 ILE A C 1
ATOM 720 O O . ILE A 1 91 ? 0.731 4.070 14.602 1.00 92.06 91 ILE A O 1
ATOM 724 N N . PHE A 1 92 ? -1.365 4.457 13.872 1.00 86.94 92 PHE A N 1
ATOM 725 C CA . PHE A 1 92 ? -1.882 4.989 15.128 1.00 86.94 92 PHE A CA 1
ATOM 726 C C . PHE A 1 92 ? -3.362 4.612 15.311 1.00 86.94 92 PHE A C 1
ATOM 728 O O . PHE A 1 92 ? -4.066 4.430 14.319 1.00 86.94 92 PHE A O 1
ATOM 735 N N . PRO A 1 93 ? -3.865 4.475 16.552 1.00 86.19 93 PRO A N 1
ATOM 736 C CA . PRO A 1 93 ? -5.271 4.164 16.820 1.00 86.19 93 PRO A CA 1
ATOM 737 C C . PRO A 1 93 ? -6.185 5.233 16.225 1.00 86.19 93 PRO A C 1
ATOM 739 O O . PRO A 1 93 ? -5.788 6.385 16.172 1.00 86.19 93 PRO A O 1
ATOM 742 N N . ILE A 1 94 ? -7.407 4.906 15.804 1.00 80.56 94 ILE A N 1
ATOM 743 C CA . ILE A 1 94 ? -8.340 5.922 15.278 1.00 80.56 94 ILE A CA 1
ATOM 744 C C . ILE A 1 94 ? -9.036 6.732 16.385 1.00 80.56 94 ILE A C 1
ATOM 746 O O . ILE A 1 94 ? -9.558 7.825 16.144 1.00 80.56 94 ILE A O 1
ATOM 750 N N . GLU A 1 95 ? -9.063 6.197 17.604 1.00 71.25 95 GLU A N 1
ATOM 751 C CA . GLU A 1 95 ? -9.701 6.809 18.764 1.00 71.25 95 GLU A CA 1
ATOM 752 C C . GLU A 1 95 ? -8.768 7.838 19.419 1.00 71.25 95 GLU A C 1
ATOM 754 O O . GLU A 1 95 ? -7.917 7.479 20.228 1.00 71.25 95 GLU A O 1
ATOM 759 N N . ALA A 1 96 ? -8.967 9.127 19.135 1.00 54.69 96 ALA A N 1
ATOM 760 C CA . ALA A 1 96 ? -8.702 10.157 20.136 1.00 54.69 96 ALA A CA 1
ATOM 761 C C . ALA A 1 96 ? -9.974 10.419 20.929 1.00 54.69 96 ALA A C 1
ATOM 763 O O . ALA A 1 96 ? -11.075 10.489 20.374 1.00 54.69 96 ALA A O 1
ATOM 764 N N . ARG A 1 97 ? -9.817 10.557 22.243 1.00 50.22 97 ARG A N 1
ATOM 765 C CA . ARG A 1 97 ? -10.848 11.115 23.111 1.00 50.22 97 ARG A CA 1
ATOM 766 C C . ARG A 1 97 ? -10.628 12.619 23.198 1.00 50.22 97 ARG A C 1
ATOM 768 O O . ARG A 1 97 ? -9.497 13.081 23.327 1.00 50.22 97 ARG A O 1
ATOM 775 N N . PHE A 1 98 ? -11.717 13.379 23.142 1.00 43.03 98 PHE A N 1
ATOM 776 C CA . PHE A 1 98 ? -11.702 14.830 23.316 1.00 43.03 98 PHE A CA 1
ATOM 777 C C . PHE A 1 98 ? -10.915 15.208 24.586 1.00 43.03 98 PHE A C 1
ATOM 779 O O . PHE A 1 98 ? -11.267 14.773 25.681 1.00 43.03 98 PHE A O 1
ATOM 786 N N . GLY A 1 99 ? -9.854 16.007 24.443 1.00 44.06 99 GLY A N 1
ATOM 787 C CA . GLY A 1 99 ? -9.018 16.463 25.563 1.00 44.06 99 GLY A CA 1
ATOM 788 C C . GLY A 1 99 ? -7.838 15.557 25.937 1.00 44.06 99 GLY A C 1
ATOM 789 O O . GLY A 1 99 ? -6.997 15.987 26.725 1.00 44.06 99 GLY A O 1
ATOM 790 N N . GLU A 1 100 ? -7.712 14.363 25.350 1.00 50.56 100 GLU A N 1
ATOM 791 C CA . GLU A 1 100 ? -6.488 13.566 25.445 1.00 50.56 100 GLU A CA 1
ATOM 792 C C . GLU A 1 100 ? -5.567 13.931 24.284 1.00 50.56 100 GLU A C 1
ATOM 794 O O . GLU A 1 100 ? -5.841 13.671 23.112 1.00 50.56 100 GLU A O 1
ATOM 799 N N . ASN A 1 101 ? -4.467 14.599 24.621 1.00 46.75 101 ASN A N 1
ATOM 800 C CA . ASN A 1 101 ? -3.414 14.855 23.662 1.00 46.75 101 ASN A CA 1
ATOM 801 C C . ASN A 1 101 ? -2.736 13.524 23.313 1.00 46.75 101 ASN A C 1
ATOM 803 O O . ASN A 1 101 ? -2.227 12.836 24.195 1.00 46.75 101 ASN A O 1
ATOM 807 N N . LEU A 1 102 ? -2.647 13.295 22.002 1.00 50.59 102 LEU A N 1
ATOM 808 C CA . LEU A 1 102 ? -1.690 12.449 21.293 1.00 50.59 102 LEU A CA 1
ATOM 809 C C . LEU A 1 102 ? -2.160 11.022 21.010 1.00 50.59 102 LEU A C 1
ATOM 811 O O . LEU A 1 102 ? -1.914 10.073 21.753 1.00 50.59 102 LEU A O 1
ATOM 815 N N . PHE A 1 103 ? -2.688 10.877 19.795 1.00 57.69 103 PHE A N 1
ATOM 816 C CA . PHE A 1 103 ? -2.413 9.722 18.953 1.00 57.69 103 PHE A CA 1
ATOM 817 C C . PHE A 1 103 ? -0.913 9.396 19.026 1.00 57.69 103 PHE A C 1
ATOM 819 O O . PHE A 1 103 ? -0.085 10.002 18.345 1.00 57.69 103 PHE A O 1
ATOM 826 N N . THR A 1 104 ? -0.546 8.485 19.924 1.00 67.19 104 THR A N 1
ATOM 827 C CA . THR A 1 104 ? 0.818 7.973 20.004 1.00 67.19 104 THR A CA 1
ATOM 828 C C . THR A 1 104 ? 1.018 7.114 18.773 1.00 67.19 104 THR A C 1
ATOM 830 O O . THR A 1 104 ? 0.232 6.201 18.520 1.00 67.19 104 THR A O 1
ATOM 833 N N . VAL A 1 105 ? 2.036 7.436 17.980 1.00 69.69 105 VAL A N 1
ATOM 834 C CA . VAL A 1 105 ? 2.465 6.562 16.892 1.00 69.69 105 VAL A CA 1
ATOM 835 C C . VAL A 1 105 ? 2.812 5.217 17.519 1.00 69.69 105 VAL A C 1
ATOM 837 O O . VAL A 1 105 ? 3.714 5.140 18.350 1.00 69.69 105 VAL A O 1
ATOM 840 N N . VAL A 1 106 ? 2.068 4.174 17.157 1.00 77.31 106 VAL A N 1
ATOM 841 C CA . VAL A 1 106 ? 2.252 2.836 17.736 1.00 77.31 106 VAL A CA 1
ATOM 842 C C . VAL A 1 106 ? 3.324 2.091 16.959 1.00 77.31 106 VAL A C 1
ATOM 844 O O . VAL A 1 106 ? 4.130 1.381 17.553 1.00 77.31 106 VAL A O 1
ATOM 847 N N . LYS A 1 107 ? 3.345 2.254 15.629 1.00 88.25 107 LYS A N 1
ATOM 848 C CA . LYS A 1 107 ? 4.293 1.571 14.740 1.00 88.25 107 LYS A CA 1
ATOM 849 C C . LYS A 1 107 ? 4.706 2.491 13.596 1.00 88.25 107 LYS A C 1
ATOM 851 O O . LYS A 1 107 ? 3.902 3.294 13.116 1.00 88.25 107 LYS A O 1
ATOM 856 N N . VAL A 1 108 ? 5.952 2.339 13.157 1.00 92.75 108 VAL A N 1
ATOM 857 C CA . VAL A 1 108 ? 6.498 2.977 11.954 1.00 92.75 108 VAL A CA 1
ATOM 858 C C . VAL A 1 108 ? 7.255 1.923 11.161 1.00 92.75 108 VAL A C 1
ATOM 860 O O . VAL A 1 108 ? 8.050 1.181 11.735 1.00 92.75 108 VAL A O 1
ATOM 863 N N . TYR A 1 109 ? 7.016 1.879 9.855 1.00 95.81 109 TYR A N 1
ATOM 864 C CA . TYR A 1 109 ? 7.791 1.070 8.916 1.00 95.81 109 TYR A CA 1
ATOM 865 C C . TYR A 1 109 ? 8.442 1.984 7.888 1.00 95.81 109 TYR A C 1
ATOM 867 O O . TYR A 1 109 ? 7.859 3.002 7.512 1.00 95.81 109 TYR A O 1
ATOM 875 N N . HIS A 1 110 ? 9.640 1.619 7.442 1.00 96.81 110 HIS A N 1
ATOM 876 C CA . HIS A 1 110 ? 10.456 2.421 6.537 1.00 96.81 110 HIS A CA 1
ATOM 877 C C . HIS A 1 110 ? 10.747 1.662 5.246 1.00 96.81 110 HIS A C 1
ATOM 879 O O . HIS A 1 110 ? 10.938 0.445 5.269 1.00 96.81 110 HIS A O 1
ATOM 885 N N . GLY A 1 111 ? 10.869 2.403 4.147 1.00 97.12 111 GLY A N 1
ATOM 886 C CA . GLY A 1 111 ? 11.480 1.895 2.926 1.00 97.12 111 GLY A CA 1
ATOM 887 C C . GLY A 1 111 ? 12.956 1.540 3.137 1.00 97.12 111 GLY A C 1
ATOM 888 O O . GLY A 1 111 ? 13.617 1.981 4.085 1.00 97.12 111 GLY A O 1
ATOM 889 N N . THR A 1 112 ? 13.504 0.745 2.226 1.00 96.25 112 THR A N 1
ATOM 890 C CA . THR A 1 112 ? 14.888 0.267 2.264 1.00 96.25 112 THR A CA 1
ATOM 891 C C . THR A 1 112 ? 15.816 0.999 1.287 1.00 96.25 112 THR A C 1
ATOM 893 O O . THR A 1 112 ? 17.031 0.963 1.475 1.00 96.25 112 THR A O 1
ATOM 896 N N . GLN A 1 113 ? 15.291 1.649 0.246 1.00 96.69 113 GLN A N 1
ATOM 897 C CA . GLN A 1 113 ? 16.045 2.330 -0.808 1.00 96.69 113 GLN A CA 1
ATOM 898 C C . GLN A 1 113 ? 15.727 3.828 -0.840 1.00 96.69 113 GLN A C 1
ATOM 900 O O . GLN A 1 113 ? 14.578 4.251 -0.779 1.00 96.69 113 GLN A O 1
ATOM 905 N N . PHE A 1 114 ? 16.773 4.646 -0.961 1.00 96.06 114 PHE A N 1
ATOM 906 C CA . PHE A 1 114 ? 16.629 6.089 -1.133 1.00 96.06 114 PHE A CA 1
ATOM 907 C C . PHE A 1 114 ? 15.816 6.406 -2.393 1.00 96.06 114 PHE A C 1
ATOM 909 O O . PHE A 1 114 ? 16.165 5.944 -3.475 1.00 96.06 114 PHE A O 1
ATOM 916 N N . GLY A 1 115 ? 14.774 7.220 -2.252 1.00 95.69 115 GLY A N 1
ATOM 917 C CA . GLY A 1 115 ? 13.960 7.691 -3.365 1.00 95.69 115 GLY A CA 1
ATOM 918 C C . GLY A 1 115 ? 12.869 6.726 -3.822 1.00 95.69 115 GLY A C 1
ATOM 919 O O . GLY A 1 115 ? 12.127 7.099 -4.718 1.00 95.69 115 GLY A O 1
ATOM 920 N N . GLU A 1 116 ? 12.701 5.548 -3.204 1.00 97.38 116 GLU A N 1
ATOM 921 C CA . GLU A 1 116 ? 11.730 4.547 -3.687 1.00 97.38 116 GLU A CA 1
ATOM 922 C C . GLU A 1 116 ? 10.255 4.936 -3.482 1.00 97.38 116 GLU A C 1
ATOM 924 O O . GLU A 1 116 ? 9.351 4.288 -4.014 1.00 97.38 116 GLU A O 1
ATOM 929 N N . TYR A 1 117 ? 10.015 6.011 -2.722 1.00 98.06 117 TYR A N 1
ATOM 930 C CA . TYR A 1 117 ? 8.693 6.591 -2.484 1.00 98.06 117 TYR A CA 1
ATOM 931 C C . TYR A 1 117 ? 7.730 5.630 -1.759 1.00 98.06 117 TYR A C 1
ATOM 933 O O . TYR A 1 117 ? 6.527 5.583 -2.040 1.00 98.06 117 TYR A O 1
ATOM 941 N N . PHE A 1 118 ? 8.277 4.854 -0.815 1.00 98.69 118 PHE A N 1
ATOM 942 C CA . PHE A 1 118 ? 7.535 3.931 0.042 1.00 98.69 118 PHE A CA 1
ATOM 943 C C . PHE A 1 118 ? 6.463 4.668 0.854 1.00 98.69 118 PHE A C 1
ATOM 945 O O . PHE A 1 118 ? 6.740 5.683 1.489 1.00 98.69 118 PHE A O 1
ATOM 952 N N . GLY A 1 119 ? 5.234 4.153 0.850 1.00 98.25 119 GLY A N 1
ATOM 953 C CA . GLY A 1 119 ? 4.093 4.801 1.506 1.00 98.25 119 GLY A CA 1
ATOM 954 C C . GLY A 1 119 ? 3.303 5.727 0.581 1.00 98.25 119 GLY A C 1
ATOM 955 O O . GLY A 1 119 ? 2.449 6.480 1.040 1.00 98.25 119 GLY A O 1
ATOM 956 N N . SER A 1 120 ? 3.551 5.697 -0.725 1.00 97.88 120 SER A N 1
ATOM 957 C CA . SER A 1 120 ? 2.805 6.512 -1.695 1.00 97.88 120 SER A CA 1
ATOM 958 C C . SER A 1 120 ? 1.406 5.980 -2.008 1.00 97.88 120 SER A C 1
ATOM 960 O O . SER A 1 120 ? 0.502 6.776 -2.250 1.00 97.88 120 SER A O 1
ATOM 962 N N . ALA A 1 121 ? 1.204 4.665 -1.921 1.00 98.38 121 ALA A N 1
ATOM 963 C CA . ALA A 1 121 ? -0.091 3.998 -2.024 1.00 98.38 121 ALA A CA 1
ATOM 964 C C . ALA A 1 121 ? -0.242 2.973 -0.891 1.00 98.38 121 ALA A C 1
ATOM 966 O O . ALA A 1 121 ? 0.739 2.326 -0.515 1.00 98.38 121 ALA A O 1
ATOM 967 N N . LEU A 1 122 ? -1.459 2.836 -0.355 1.00 98.06 122 LEU A N 1
ATOM 968 C CA . LEU A 1 122 ? -1.777 1.952 0.770 1.00 98.06 122 LEU A CA 1
ATOM 969 C C . LEU A 1 122 ? -3.121 1.258 0.549 1.00 98.06 122 LEU A C 1
ATOM 971 O O . LEU A 1 122 ? -4.088 1.916 0.170 1.00 98.06 122 LEU A O 1
ATOM 975 N N . ILE A 1 123 ? -3.188 -0.036 0.860 1.00 98.12 123 ILE A N 1
ATOM 976 C CA . ILE A 1 123 ? -4.441 -0.778 1.068 1.00 98.12 123 ILE A CA 1
ATOM 977 C C . ILE A 1 123 ? -4.285 -1.726 2.257 1.00 98.12 123 ILE A C 1
ATOM 979 O O . ILE A 1 123 ? -3.168 -2.108 2.611 1.00 98.12 123 ILE A O 1
ATOM 983 N N . THR A 1 124 ? -5.412 -2.096 2.864 1.00 97.44 124 THR A N 1
ATOM 984 C CA . THR A 1 124 ? -5.449 -2.900 4.094 1.00 97.44 124 THR A CA 1
ATOM 985 C C . THR A 1 124 ? -6.378 -4.127 4.003 1.00 97.44 124 THR A C 1
ATOM 987 O O . THR A 1 124 ? -7.276 -4.284 4.831 1.00 97.44 124 THR A O 1
ATOM 990 N N . PRO A 1 125 ? -6.265 -4.983 2.968 1.00 97.06 125 PRO A N 1
ATOM 991 C CA . PRO A 1 125 ? -7.058 -6.215 2.867 1.00 97.06 125 PRO A CA 1
ATOM 992 C C . PRO A 1 125 ? -6.643 -7.256 3.918 1.00 97.06 125 PRO A C 1
ATOM 994 O O . PRO A 1 125 ? -5.523 -7.216 4.394 1.00 97.06 125 PRO A O 1
ATOM 997 N N . ASP A 1 126 ? -7.526 -8.197 4.246 1.00 97.12 126 ASP A N 1
ATOM 998 C CA . ASP A 1 126 ? -7.196 -9.449 4.956 1.00 97.12 126 ASP A CA 1
ATOM 999 C C . ASP A 1 126 ? -6.905 -10.517 3.885 1.00 97.12 126 ASP A C 1
ATOM 1001 O O . ASP A 1 126 ? -7.841 -11.101 3.331 1.00 97.12 126 ASP A O 1
ATOM 1005 N N . VAL A 1 127 ? -5.638 -10.672 3.476 1.00 97.06 127 VAL A N 1
ATOM 1006 C CA . VAL A 1 127 ? -5.265 -11.541 2.336 1.00 97.06 127 VAL A CA 1
ATOM 1007 C C . VAL A 1 127 ? -5.027 -12.984 2.753 1.00 97.06 127 VAL A C 1
ATOM 1009 O O . VAL A 1 127 ? -5.057 -13.879 1.910 1.00 97.06 127 VAL A O 1
ATOM 1012 N N . ASN A 1 128 ? -4.793 -13.230 4.042 1.00 96.00 128 ASN A N 1
ATOM 1013 C CA . ASN A 1 128 ? -4.576 -14.565 4.590 1.00 96.00 128 ASN A CA 1
ATOM 1014 C C . ASN A 1 128 ? -5.831 -15.167 5.260 1.00 96.00 128 ASN A C 1
ATOM 1016 O O . ASN A 1 128 ? -5.783 -16.332 5.674 1.00 96.00 128 ASN A O 1
ATOM 1020 N N . ASN A 1 129 ? -6.939 -14.418 5.300 1.00 96.19 129 ASN A N 1
ATOM 1021 C CA . ASN A 1 129 ? -8.235 -14.786 5.869 1.00 96.19 129 ASN A CA 1
ATOM 1022 C C . ASN A 1 129 ? -8.141 -15.191 7.350 1.00 96.19 129 ASN A C 1
ATOM 1024 O O . ASN A 1 129 ? -8.694 -16.215 7.775 1.00 96.19 129 ASN A O 1
ATOM 1028 N N . ASP A 1 130 ? -7.399 -14.410 8.138 1.00 95.44 130 ASP A N 1
ATOM 1029 C CA . ASP A 1 130 ? -7.253 -14.606 9.585 1.00 95.44 130 ASP A CA 1
ATOM 1030 C C . ASP A 1 130 ? -8.105 -13.644 10.436 1.00 95.44 130 ASP A C 1
ATOM 1032 O O . ASP A 1 130 ? -8.150 -13.786 11.663 1.00 95.44 130 ASP A O 1
ATOM 1036 N N . LYS A 1 131 ? -8.891 -12.775 9.779 1.00 94.75 131 LYS A N 1
ATOM 1037 C CA . LYS A 1 131 ? -9.759 -11.728 10.348 1.00 94.75 131 LYS A CA 1
ATOM 1038 C C . LYS A 1 131 ? -9.025 -10.490 10.852 1.00 94.75 131 LYS A C 1
ATOM 1040 O O . LYS A 1 131 ? -9.683 -9.603 11.407 1.00 94.75 131 LYS A O 1
ATOM 1045 N N . LEU A 1 132 ? -7.717 -10.401 10.657 1.00 96.19 132 LEU A N 1
ATOM 1046 C CA . LEU A 1 132 ? -6.959 -9.173 10.816 1.00 96.19 132 LEU A CA 1
ATOM 1047 C C . LEU A 1 132 ? -6.694 -8.580 9.435 1.00 96.19 132 LEU A C 1
ATOM 1049 O O . LEU A 1 132 ? -6.502 -9.275 8.445 1.00 96.19 132 LEU A O 1
ATOM 1053 N N . ASN A 1 133 ? -6.714 -7.256 9.352 1.00 96.88 133 ASN A N 1
ATOM 1054 C CA . ASN A 1 133 ? -6.257 -6.592 8.146 1.00 96.88 133 ASN A CA 1
ATOM 1055 C C . ASN A 1 133 ? -4.734 -6.744 8.045 1.00 96.88 133 ASN A C 1
ATOM 1057 O O . ASN A 1 133 ? -4.009 -6.585 9.029 1.00 96.88 133 ASN A O 1
ATOM 1061 N N . ASP A 1 134 ? -4.256 -6.968 6.832 1.00 97.50 134 ASP A N 1
ATOM 1062 C CA . ASP A 1 134 ? -2.857 -6.872 6.447 1.00 97.50 134 ASP A CA 1
ATOM 1063 C C . ASP A 1 134 ? -2.563 -5.466 5.916 1.00 97.50 134 ASP A C 1
ATOM 1065 O O . ASP A 1 134 ? -3.460 -4.635 5.753 1.00 97.50 134 ASP A O 1
ATOM 1069 N N . LEU A 1 135 ? -1.294 -5.164 5.652 1.00 98.06 135 LEU A N 1
ATOM 1070 C CA . LEU A 1 135 ? -0.877 -3.876 5.107 1.00 98.06 135 LEU A CA 1
ATOM 1071 C C . LEU A 1 135 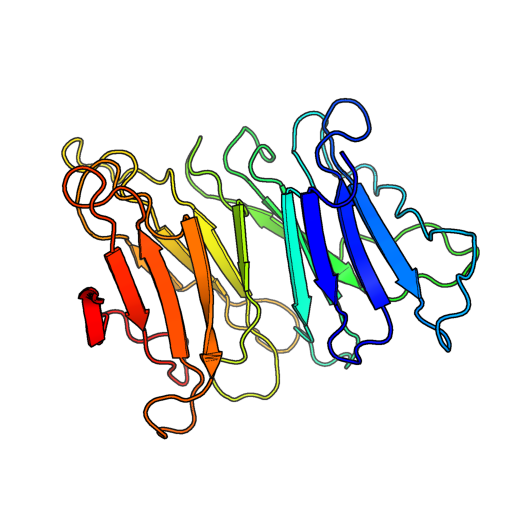? -0.072 -4.073 3.827 1.00 98.06 135 LEU A C 1
ATOM 1073 O O . LEU A 1 135 ? 0.980 -4.708 3.830 1.00 98.06 135 LEU A O 1
ATOM 1077 N N . ILE A 1 136 ? -0.523 -3.459 2.735 1.00 98.56 136 ILE A N 1
ATOM 1078 C CA . ILE A 1 136 ? 0.223 -3.437 1.477 1.00 98.56 136 ILE A CA 1
ATOM 1079 C C . ILE A 1 136 ? 0.632 -2.007 1.159 1.00 98.56 136 ILE A C 1
ATOM 1081 O O . ILE A 1 136 ? -0.199 -1.095 1.150 1.00 98.56 136 ILE A O 1
ATOM 1085 N N . VAL A 1 137 ? 1.925 -1.826 0.892 1.00 98.81 137 VAL A N 1
ATOM 1086 C CA . VAL A 1 137 ? 2.549 -0.519 0.684 1.00 98.81 137 VAL A CA 1
ATOM 1087 C C . VAL A 1 137 ? 3.227 -0.456 -0.677 1.00 98.81 137 VAL A C 1
ATOM 1089 O O . VAL A 1 137 ? 4.071 -1.293 -0.998 1.00 98.81 137 VAL A O 1
ATOM 1092 N N . GLY A 1 138 ? 2.887 0.565 -1.462 1.00 98.75 138 GLY A N 1
ATOM 1093 C CA . GLY A 1 138 ? 3.534 0.858 -2.739 1.00 98.75 138 GLY A CA 1
ATOM 1094 C C . GLY A 1 138 ? 4.851 1.621 -2.579 1.00 98.75 138 GLY A C 1
ATOM 1095 O O . GLY A 1 138 ? 4.938 2.569 -1.791 1.00 98.75 138 GLY A O 1
ATOM 1096 N N . ALA A 1 139 ? 5.855 1.223 -3.364 1.00 98.62 139 ALA A N 1
ATOM 1097 C CA . ALA A 1 139 ? 7.129 1.917 -3.562 1.00 98.62 139 ALA A CA 1
ATOM 1098 C C . ALA A 1 139 ? 7.435 2.007 -5.074 1.00 98.62 139 ALA A C 1
ATOM 1100 O O . ALA A 1 139 ? 8.274 1.267 -5.599 1.00 98.62 139 ALA A O 1
ATOM 1101 N N . PRO A 1 140 ? 6.705 2.866 -5.808 1.00 98.31 140 PRO A N 1
ATOM 1102 C CA . PRO A 1 140 ? 6.715 2.901 -7.267 1.00 98.31 140 PRO A CA 1
ATOM 1103 C C . PRO A 1 140 ? 8.031 3.384 -7.875 1.00 98.31 140 PRO A C 1
ATOM 1105 O O . PRO A 1 140 ? 8.264 3.139 -9.050 1.00 98.31 140 PRO A O 1
ATOM 1108 N N . LEU A 1 141 ? 8.894 4.056 -7.112 1.00 97.50 141 LEU A N 1
ATOM 1109 C CA . LEU A 1 141 ? 10.188 4.548 -7.604 1.00 97.50 141 LEU A CA 1
ATOM 1110 C C . LEU A 1 141 ? 11.349 3.631 -7.195 1.00 97.50 141 LEU A C 1
ATOM 1112 O O . LEU A 1 141 ? 12.515 4.015 -7.240 1.00 97.50 141 LEU A O 1
ATOM 1116 N N . TYR A 1 142 ? 11.048 2.415 -6.734 1.00 97.19 142 TYR A N 1
ATOM 1117 C CA . TYR A 1 142 ? 12.088 1.426 -6.497 1.00 97.19 142 TYR A CA 1
ATOM 1118 C C . TYR A 1 142 ? 12.797 1.062 -7.805 1.00 97.19 142 TYR A C 1
ATOM 1120 O O . TYR A 1 142 ? 12.151 0.758 -8.810 1.00 97.19 142 TYR A O 1
ATOM 1128 N N . SER A 1 143 ? 14.126 1.032 -7.746 1.00 95.50 143 SER A N 1
ATOM 1129 C CA . SER A 1 143 ? 15.011 0.623 -8.833 1.00 95.50 143 SER A CA 1
ATOM 1130 C C . SER A 1 143 ? 15.850 -0.588 -8.400 1.00 95.50 143 SER A C 1
ATOM 1132 O O . SER A 1 143 ? 16.565 -0.513 -7.393 1.00 95.50 143 SER A O 1
ATOM 1134 N N . PRO A 1 144 ? 15.810 -1.721 -9.120 1.00 91.38 144 PRO A N 1
ATOM 1135 C CA . PRO A 1 144 ? 16.661 -2.860 -8.833 1.00 91.38 144 PRO A CA 1
ATOM 1136 C C . PRO A 1 144 ? 18.130 -2.510 -9.132 1.00 91.38 144 PRO A C 1
ATOM 1138 O O . PRO A 1 144 ? 18.415 -1.570 -9.871 1.00 91.38 144 PRO A O 1
ATOM 1141 N N . PRO A 1 145 ? 19.105 -3.267 -8.598 1.00 86.50 145 PRO A N 1
ATOM 1142 C CA . PRO A 1 145 ? 20.524 -2.996 -8.850 1.00 86.50 145 PRO A CA 1
ATOM 1143 C C . PRO A 1 145 ? 20.928 -3.016 -10.337 1.00 86.50 145 PRO A C 1
ATOM 1145 O O . PRO A 1 145 ? 21.942 -2.423 -10.709 1.00 86.50 145 PRO A O 1
ATOM 1148 N N . SER A 1 146 ? 20.164 -3.704 -11.190 1.00 79.88 146 SER A N 1
ATOM 1149 C CA . SER A 1 146 ? 20.344 -3.681 -12.641 1.00 79.88 146 SER A CA 1
ATOM 1150 C C . SER A 1 146 ? 19.827 -2.365 -13.226 1.00 79.88 146 SER A C 1
ATOM 1152 O O . SER A 1 146 ? 18.632 -2.092 -13.165 1.00 79.88 146 SER A O 1
ATOM 1154 N N . ARG A 1 147 ? 20.701 -1.605 -13.893 1.00 70.44 147 ARG A N 1
ATOM 1155 C CA . ARG A 1 147 ? 20.378 -0.316 -14.550 1.00 70.44 147 ARG A CA 1
ATOM 1156 C C . ARG A 1 147 ? 19.427 -0.409 -15.755 1.00 70.44 147 ARG A C 1
ATOM 1158 O O . ARG A 1 147 ? 19.258 0.556 -16.487 1.00 70.44 147 ARG A O 1
ATOM 1165 N N . GLU A 1 148 ? 18.866 -1.581 -16.018 1.00 75.50 148 GLU A N 1
ATOM 1166 C CA . GLU A 1 148 ? 17.973 -1.823 -17.156 1.00 75.50 148 GLU A CA 1
ATOM 1167 C C . GLU A 1 148 ? 16.498 -1.568 -16.807 1.00 75.50 148 GLU A C 1
ATOM 1169 O O . GLU A 1 148 ? 15.658 -1.529 -17.703 1.00 75.50 148 GLU A O 1
ATOM 1174 N N . ALA A 1 149 ? 16.176 -1.370 -15.523 1.00 80.19 149 ALA A N 1
ATOM 1175 C CA . ALA A 1 149 ? 14.804 -1.251 -15.038 1.00 80.19 149 ALA A CA 1
ATOM 1176 C C . ALA A 1 149 ? 14.659 -0.205 -13.918 1.00 80.19 149 ALA A C 1
ATOM 1178 O O . ALA A 1 149 ? 13.993 -0.455 -12.915 1.00 80.19 149 ALA A O 1
ATOM 1179 N N . ASP A 1 150 ? 15.288 0.963 -14.085 1.00 91.25 150 ASP A N 1
ATOM 1180 C CA . ASP A 1 150 ? 15.097 2.104 -13.179 1.00 91.25 150 ASP A CA 1
ATOM 1181 C C . ASP A 1 150 ? 13.598 2.413 -13.018 1.00 91.25 150 ASP A C 1
ATOM 1183 O O . ASP A 1 150 ? 12.835 2.326 -13.981 1.00 91.25 150 ASP A O 1
ATOM 1187 N N . ASP A 1 151 ? 13.171 2.754 -11.803 1.00 94.50 151 ASP A N 1
ATOM 1188 C CA . ASP A 1 151 ? 11.778 3.037 -11.435 1.00 94.50 151 ASP A CA 1
ATOM 1189 C C . ASP A 1 151 ? 10.778 1.943 -11.871 1.00 94.50 151 ASP A C 1
ATOM 1191 O O . ASP A 1 151 ? 9.632 2.230 -12.240 1.00 94.50 151 ASP A O 1
ATOM 1195 N N . CYS A 1 152 ? 11.180 0.665 -11.850 1.00 94.69 152 CYS A N 1
ATOM 1196 C CA . CYS A 1 152 ? 10.248 -0.434 -12.117 1.00 94.69 152 CYS A CA 1
ATOM 1197 C C . CYS A 1 152 ? 9.179 -0.562 -11.024 1.00 94.69 152 CYS A C 1
ATOM 1199 O O . CYS A 1 152 ? 8.078 -1.040 -11.292 1.00 94.69 152 CYS A O 1
ATOM 1201 N N . GLY A 1 153 ? 9.487 -0.099 -9.809 1.00 97.25 153 GLY A N 1
ATOM 1202 C CA . GLY A 1 153 ? 8.603 -0.139 -8.655 1.00 97.25 153 GLY A CA 1
ATOM 1203 C C . GLY A 1 153 ? 8.526 -1.512 -7.984 1.00 97.25 153 GLY A C 1
ATOM 1204 O O . GLY A 1 153 ? 9.002 -2.528 -8.501 1.00 97.25 153 GLY A O 1
ATOM 1205 N N . ARG A 1 154 ? 7.947 -1.534 -6.784 1.00 97.62 154 ARG A N 1
ATOM 1206 C CA . ARG A 1 154 ? 7.632 -2.746 -6.014 1.00 97.62 154 ARG A CA 1
ATOM 1207 C C . ARG A 1 154 ? 6.511 -2.477 -5.017 1.00 97.62 154 ARG A C 1
ATOM 1209 O O . ARG A 1 154 ? 6.183 -1.323 -4.730 1.00 97.62 154 ARG A O 1
ATOM 1216 N N . ILE A 1 155 ? 5.986 -3.547 -4.433 1.00 98.56 155 ILE A N 1
ATOM 1217 C CA . ILE A 1 155 ? 5.111 -3.472 -3.262 1.00 98.56 155 ILE A CA 1
ATOM 1218 C C . ILE A 1 155 ? 5.673 -4.307 -2.113 1.00 98.56 155 ILE A C 1
ATOM 1220 O O . ILE A 1 155 ? 6.396 -5.286 -2.319 1.00 98.56 155 ILE A O 1
ATOM 1224 N N . TYR A 1 156 ? 5.310 -3.910 -0.901 1.00 98.56 156 TYR A N 1
ATOM 1225 C CA . TYR A 1 156 ? 5.598 -4.627 0.332 1.00 98.56 156 TYR A CA 1
ATOM 1226 C C . TYR A 1 156 ? 4.290 -5.134 0.914 1.00 98.56 156 TYR A C 1
ATOM 1228 O O . TYR A 1 156 ? 3.348 -4.356 1.052 1.00 98.56 156 TYR A O 1
ATOM 1236 N N . VAL A 1 157 ? 4.248 -6.413 1.262 1.00 98.25 157 VAL A N 1
ATOM 1237 C CA . VAL A 1 157 ? 3.079 -7.082 1.828 1.00 98.25 157 VAL A CA 1
ATOM 1238 C C . VAL A 1 157 ? 3.414 -7.481 3.258 1.00 98.25 157 VAL A C 1
ATOM 1240 O O . VAL A 1 157 ? 4.203 -8.395 3.498 1.00 98.25 157 VAL A O 1
ATOM 1243 N N . TYR A 1 158 ? 2.832 -6.765 4.207 1.00 97.75 158 TYR A N 1
ATOM 1244 C CA . TYR A 1 158 ? 2.989 -6.975 5.635 1.00 97.75 158 TYR A CA 1
ATOM 1245 C C . TYR A 1 158 ? 1.791 -7.754 6.163 1.00 97.75 158 TYR A C 1
ATOM 1247 O O . TYR A 1 158 ? 0.682 -7.225 6.197 1.00 97.75 158 TYR A O 1
ATOM 1255 N N . ILE A 1 159 ? 2.030 -8.990 6.600 1.00 97.56 159 ILE A N 1
ATOM 1256 C CA . ILE A 1 159 ? 0.992 -9.840 7.191 1.00 97.56 159 ILE A CA 1
ATOM 1257 C C . ILE A 1 159 ? 0.919 -9.597 8.689 1.00 97.56 159 ILE A C 1
ATOM 1259 O O . ILE A 1 159 ? 1.959 -9.639 9.361 1.00 97.56 159 ILE A O 1
ATOM 1263 N N . SER A 1 160 ? -0.280 -9.315 9.198 1.00 96.00 160 SER A N 1
ATOM 1264 C CA . SER A 1 160 ? -0.478 -9.129 10.633 1.00 96.00 160 SER A CA 1
ATOM 1265 C C . SER A 1 160 ? -0.252 -10.442 11.389 1.00 96.00 160 SER A C 1
ATOM 1267 O O . SER A 1 160 ? -0.428 -11.539 10.867 1.00 96.00 160 SER A O 1
ATOM 1269 N N . ASN A 1 161 ? 0.198 -10.340 12.637 1.00 93.25 161 ASN A N 1
ATOM 1270 C CA . ASN A 1 161 ? 0.313 -11.477 13.549 1.00 93.25 161 ASN A CA 1
ATOM 1271 C C . ASN A 1 161 ? -0.436 -11.268 14.874 1.00 93.25 161 ASN A C 1
ATOM 1273 O O . ASN A 1 161 ? -0.084 -11.889 15.876 1.00 93.25 161 ASN A O 1
ATOM 1277 N N . GLY A 1 162 ? -1.415 -10.357 14.900 1.00 91.06 162 GLY A N 1
ATOM 1278 C CA . GLY A 1 162 ? -2.204 -10.043 16.101 1.00 91.06 162 GLY A CA 1
ATOM 1279 C C . GLY A 1 162 ? -1.549 -9.041 17.052 1.00 91.06 162 GLY A C 1
ATOM 1280 O O . GLY A 1 162 ? -2.196 -8.539 17.966 1.00 91.06 162 GLY A O 1
ATOM 1281 N N . ASN A 1 163 ? -0.286 -8.668 16.828 1.00 87.44 163 ASN A N 1
ATOM 1282 C CA . ASN A 1 163 ? 0.395 -7.640 17.622 1.00 87.44 163 ASN A CA 1
ATOM 1283 C C . ASN A 1 163 ? 1.202 -6.661 16.763 1.00 87.44 163 ASN A C 1
ATOM 1285 O O . ASN A 1 163 ? 1.238 -5.465 17.033 1.00 87.44 163 ASN A O 1
ATOM 1289 N N . THR A 1 164 ? 1.861 -7.140 15.715 1.00 87.69 164 THR A N 1
ATOM 1290 C CA . THR A 1 164 ? 2.668 -6.361 14.769 1.00 87.69 164 THR A CA 1
ATOM 1291 C C . THR A 1 164 ? 2.497 -6.950 13.367 1.00 87.69 164 THR A C 1
ATOM 1293 O O . THR A 1 164 ? 1.581 -7.733 13.132 1.00 87.69 164 THR A O 1
ATOM 1296 N N . PHE A 1 165 ? 3.372 -6.579 12.443 1.00 93.62 165 PHE A N 1
ATOM 1297 C CA . PHE A 1 165 ? 3.507 -7.243 11.157 1.00 93.62 165 PHE A CA 1
ATOM 1298 C C . PHE A 1 165 ? 4.747 -8.135 11.129 1.00 93.62 165 PHE A C 1
ATOM 1300 O O . PHE A 1 165 ? 5.769 -7.816 11.744 1.00 93.62 165 PHE A O 1
ATOM 1307 N N . ASN A 1 166 ? 4.652 -9.243 10.400 1.00 92.75 166 ASN A N 1
ATOM 1308 C CA . ASN A 1 166 ? 5.799 -10.080 10.061 1.00 92.75 166 ASN A CA 1
ATOM 1309 C C . ASN A 1 166 ? 6.757 -9.344 9.105 1.00 92.75 166 ASN A C 1
ATOM 1311 O O . ASN A 1 166 ? 6.421 -8.290 8.558 1.00 92.75 166 ASN A O 1
ATOM 1315 N N . GLU A 1 167 ? 7.941 -9.920 8.878 1.00 94.69 167 GLU A N 1
ATOM 1316 C CA . GLU A 1 167 ? 8.824 -9.464 7.797 1.00 94.69 167 GLU A CA 1
ATOM 1317 C C . GLU A 1 167 ? 8.054 -9.448 6.466 1.00 94.69 167 GLU A C 1
ATOM 1319 O O . GLU A 1 167 ? 7.350 -10.420 6.161 1.00 94.69 167 GLU A O 1
ATOM 1324 N N . PRO A 1 168 ? 8.145 -8.361 5.680 1.00 96.69 168 PRO A N 1
ATOM 1325 C CA . PRO A 1 168 ? 7.300 -8.202 4.513 1.00 96.69 168 PRO A CA 1
ATOM 1326 C C . PRO A 1 168 ? 7.699 -9.168 3.403 1.00 96.69 168 PRO A C 1
ATOM 1328 O O . PRO A 1 168 ? 8.875 -9.309 3.058 1.00 96.69 168 PRO A O 1
ATOM 1331 N N . GLN A 1 169 ? 6.697 -9.751 2.753 1.00 97.31 169 GLN A N 1
ATOM 1332 C CA . GLN A 1 169 ? 6.886 -10.314 1.424 1.00 97.31 169 GLN A CA 1
ATOM 1333 C C . GLN A 1 169 ? 7.073 -9.151 0.439 1.00 97.31 169 GLN A C 1
ATOM 1335 O O . GLN A 1 169 ? 6.268 -8.220 0.392 1.00 97.31 169 GLN A O 1
ATOM 1340 N N . ILE A 1 170 ? 8.145 -9.199 -0.351 1.00 97.25 170 ILE A N 1
ATOM 1341 C CA . ILE A 1 170 ? 8.444 -8.184 -1.365 1.00 97.25 170 ILE A CA 1
ATOM 1342 C C . ILE A 1 170 ? 8.024 -8.722 -2.728 1.00 97.25 170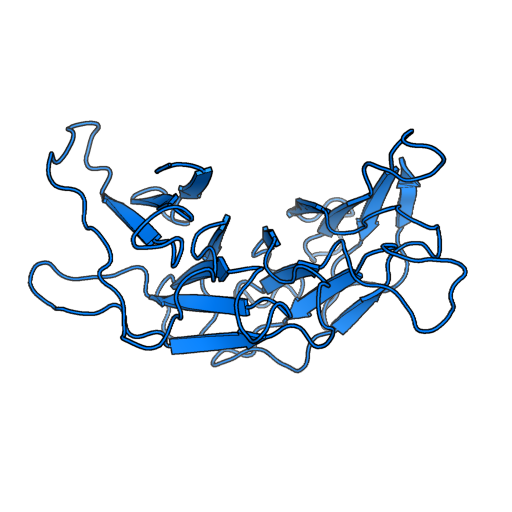 ILE A C 1
ATOM 1344 O O . ILE A 1 170 ? 8.530 -9.755 -3.164 1.00 97.25 170 ILE A O 1
ATOM 1348 N N . ILE A 1 171 ? 7.154 -7.989 -3.421 1.00 96.69 171 ILE A N 1
ATOM 1349 C CA . ILE A 1 171 ? 6.785 -8.279 -4.810 1.00 96.69 171 ILE A CA 1
ATOM 1350 C C . ILE A 1 171 ? 7.414 -7.211 -5.691 1.00 96.69 171 ILE A C 1
ATOM 1352 O O . ILE A 1 171 ? 7.035 -6.037 -5.649 1.00 96.69 171 ILE A O 1
ATOM 1356 N N . ALA A 1 172 ? 8.412 -7.629 -6.466 1.00 94.81 172 ALA A N 1
ATOM 1357 C CA . ALA A 1 172 ? 9.056 -6.776 -7.450 1.00 94.81 172 ALA A CA 1
ATOM 1358 C C . ALA A 1 172 ? 8.094 -6.472 -8.602 1.00 94.81 172 ALA A C 1
ATOM 1360 O O . ALA A 1 172 ? 7.315 -7.333 -9.018 1.00 94.81 172 ALA A O 1
ATOM 1361 N N . GLY A 1 173 ? 8.177 -5.250 -9.122 1.00 92.56 173 GLY A N 1
ATOM 1362 C CA . GLY A 1 173 ? 7.491 -4.879 -10.345 1.00 92.56 173 GLY A CA 1
ATOM 1363 C C . GLY A 1 173 ? 7.995 -5.648 -11.570 1.00 92.56 173 GLY A C 1
ATOM 1364 O O . GLY A 1 173 ? 8.984 -6.390 -11.505 1.00 92.56 173 GLY A O 1
ATOM 1365 N N . PRO A 1 174 ? 7.331 -5.459 -12.718 1.00 87.31 174 PRO A N 1
ATOM 1366 C CA . PRO A 1 174 ? 7.818 -5.973 -13.986 1.00 87.31 174 PRO A CA 1
ATOM 1367 C C . PRO A 1 174 ? 9.179 -5.332 -14.244 1.00 87.31 174 PRO A C 1
ATOM 1369 O O . PRO A 1 174 ? 9.331 -4.133 -14.040 1.00 87.31 174 PRO A O 1
ATOM 1372 N N . ASN A 1 175 ? 10.177 -6.107 -14.667 1.00 89.94 175 ASN A N 1
ATOM 1373 C CA . ASN A 1 175 ? 11.535 -5.626 -14.958 1.00 89.94 175 ASN A CA 1
ATOM 1374 C C . ASN A 1 175 ? 11.561 -4.751 -16.231 1.00 89.94 175 ASN A C 1
ATOM 1376 O O . ASN A 1 175 ? 12.201 -5.082 -17.226 1.00 89.94 175 ASN A O 1
ATOM 1380 N N . LYS A 1 176 ? 10.778 -3.674 -16.212 1.00 91.31 176 LYS A N 1
ATOM 1381 C CA . LYS A 1 176 ? 10.526 -2.715 -17.273 1.00 91.31 176 LYS A CA 1
ATOM 1382 C C . LYS A 1 176 ? 10.809 -1.323 -16.702 1.00 91.31 176 LYS A C 1
ATOM 1384 O O . LYS A 1 176 ? 10.262 -0.975 -15.651 1.00 91.31 176 LYS A O 1
ATOM 1389 N N . PRO A 1 177 ? 11.659 -0.529 -17.366 1.00 91.88 177 PRO A N 1
ATOM 1390 C CA . PRO A 1 177 ? 12.031 0.785 -16.870 1.00 91.88 177 PRO A CA 1
ATOM 1391 C C . PRO A 1 177 ? 10.817 1.711 -16.833 1.00 91.88 177 PRO A C 1
ATOM 1393 O O . PRO A 1 177 ? 9.975 1.694 -17.730 1.00 91.88 177 PRO A O 1
ATOM 1396 N N . ASN A 1 178 ? 10.758 2.544 -15.799 1.00 93.81 178 ASN A N 1
ATOM 1397 C CA . ASN A 1 178 ? 9.702 3.507 -15.520 1.00 93.81 178 ASN A CA 1
ATOM 1398 C C . ASN A 1 178 ? 8.301 2.915 -15.359 1.00 93.81 178 ASN A C 1
ATOM 1400 O O . ASN A 1 178 ? 7.363 3.696 -15.308 1.00 93.81 178 ASN A O 1
ATOM 1404 N N . ALA A 1 179 ? 8.111 1.595 -15.251 1.00 96.06 179 ALA A N 1
ATOM 1405 C CA . ALA A 1 179 ? 6.771 1.014 -15.115 1.00 96.06 179 ALA A CA 1
ATOM 1406 C C . ALA A 1 179 ? 6.019 1.554 -13.883 1.00 96.06 179 ALA A C 1
ATOM 1408 O O . ALA A 1 179 ? 4.793 1.702 -13.906 1.00 96.06 179 ALA A O 1
ATOM 1409 N N . ARG A 1 180 ? 6.765 1.900 -12.823 1.00 97.31 180 ARG A N 1
ATOM 1410 C CA . ARG A 1 180 ? 6.263 2.401 -11.540 1.00 97.31 180 ARG A CA 1
ATOM 1411 C C . ARG A 1 180 ? 5.169 1.526 -10.950 1.00 97.31 180 ARG A C 1
ATOM 1413 O O . ARG A 1 180 ? 4.120 2.007 -10.508 1.00 97.31 180 ARG A O 1
ATOM 1420 N N . PHE A 1 181 ? 5.413 0.226 -10.957 1.00 98.12 181 PHE A N 1
ATOM 1421 C CA . PHE A 1 181 ? 4.535 -0.748 -10.336 1.00 98.12 181 PHE A CA 1
ATOM 1422 C C . PHE A 1 181 ? 4.337 -0.439 -8.849 1.00 98.12 181 PHE A C 1
ATOM 1424 O O . PHE A 1 181 ? 5.286 -0.122 -8.132 1.00 98.12 181 PHE A O 1
ATOM 1431 N N . GLY A 1 182 ? 3.092 -0.515 -8.382 1.00 98.31 182 GLY A N 1
ATOM 1432 C CA . GLY A 1 182 ? 2.724 -0.103 -7.026 1.00 98.31 182 GLY A CA 1
ATOM 1433 C C . GLY A 1 182 ? 2.309 1.365 -6.916 1.00 98.31 182 GLY A C 1
ATOM 1434 O O . GLY A 1 182 ? 2.106 1.846 -5.804 1.00 98.31 182 GLY A O 1
ATOM 1435 N N . SER A 1 183 ? 2.148 2.078 -8.041 1.00 98.12 183 SER A N 1
ATOM 1436 C CA . SER A 1 183 ? 1.622 3.459 -8.048 1.00 98.12 183 SER A CA 1
ATOM 1437 C C . SER A 1 183 ? 0.157 3.533 -7.612 1.00 98.12 183 SER A C 1
ATOM 1439 O O . SER A 1 183 ? -0.281 4.540 -7.061 1.00 98.12 183 SER A O 1
ATOM 1441 N N . ALA A 1 184 ? -0.604 2.472 -7.878 1.00 97.88 184 ALA A N 1
ATOM 1442 C CA . ALA A 1 184 ? -1.995 2.323 -7.479 1.00 97.88 184 ALA A CA 1
ATOM 1443 C C . ALA A 1 184 ? -2.224 0.907 -6.945 1.00 97.88 184 ALA A C 1
ATOM 1445 O O . ALA A 1 184 ? -1.671 -0.054 -7.481 1.00 97.88 184 ALA A O 1
ATOM 1446 N N . LEU A 1 185 ? -3.037 0.795 -5.899 1.00 98.31 185 LEU A N 1
ATOM 1447 C CA . LEU A 1 185 ? -3.365 -0.457 -5.226 1.00 98.31 185 LEU A CA 1
ATOM 1448 C C . LEU A 1 185 ? -4.878 -0.537 -5.044 1.00 98.31 185 LEU A C 1
ATOM 1450 O O . LEU A 1 185 ? -5.516 0.464 -4.715 1.00 98.31 185 LEU A O 1
ATOM 1454 N N . CYS A 1 186 ? -5.445 -1.722 -5.243 1.00 97.25 186 CYS A N 1
ATOM 1455 C CA . CYS A 1 186 ? -6.867 -1.971 -5.061 1.00 97.25 186 CYS A CA 1
ATOM 1456 C C . CYS A 1 186 ? -7.082 -3.336 -4.402 1.00 97.25 186 CYS A C 1
ATOM 1458 O O . CYS A 1 186 ? -6.459 -4.316 -4.799 1.00 97.25 186 CYS A O 1
ATOM 1460 N N . ASN A 1 187 ? -7.964 -3.390 -3.406 1.00 95.50 187 ASN A N 1
ATOM 1461 C CA . ASN A 1 187 ? -8.481 -4.646 -2.869 1.00 95.50 187 ASN A CA 1
ATOM 1462 C C . ASN A 1 187 ? -9.605 -5.142 -3.793 1.00 95.50 187 ASN A C 1
ATOM 1464 O O . ASN A 1 187 ? -10.550 -4.391 -4.042 1.00 95.50 187 ASN A O 1
ATOM 1468 N N . LEU A 1 188 ? -9.493 -6.374 -4.290 1.00 94.38 188 LEU A N 1
ATOM 1469 C CA . LEU A 1 188 ? -10.459 -6.987 -5.205 1.00 94.38 188 LEU A CA 1
ATOM 1470 C C . LEU A 1 188 ? -11.431 -7.947 -4.497 1.00 94.38 188 LEU A C 1
ATOM 1472 O O . LEU A 1 188 ? -12.319 -8.478 -5.157 1.00 94.38 188 LEU A O 1
ATOM 1476 N N . GLU A 1 189 ? -11.312 -8.119 -3.172 1.00 94.69 189 GLU A N 1
ATOM 1477 C CA . GLU A 1 189 ? -11.948 -9.224 -2.436 1.00 94.69 189 GLU A CA 1
ATOM 1478 C C . GLU A 1 189 ? -11.541 -10.587 -3.037 1.00 94.69 189 GLU A C 1
ATOM 1480 O O . GLU A 1 189 ? -10.524 -10.677 -3.714 1.00 94.69 189 GLU A O 1
ATOM 1485 N N . ASP A 1 190 ? -12.262 -11.666 -2.751 1.00 95.88 190 ASP A N 1
ATOM 1486 C CA . ASP A 1 190 ? -11.965 -13.006 -3.277 1.00 95.88 190 ASP A CA 1
ATOM 1487 C C . ASP A 1 190 ? -12.596 -13.188 -4.674 1.00 95.88 190 ASP A C 1
ATOM 1489 O O . ASP A 1 190 ? -13.782 -13.521 -4.794 1.00 95.88 190 ASP A O 1
ATOM 1493 N N . ILE A 1 191 ? -11.838 -12.898 -5.743 1.00 95.94 191 ILE A N 1
ATOM 1494 C CA . ILE A 1 191 ? -12.367 -12.936 -7.120 1.00 95.94 191 ILE A CA 1
ATOM 1495 C C . ILE A 1 191 ? -12.324 -14.336 -7.735 1.00 95.94 191 ILE A C 1
ATOM 1497 O O . ILE A 1 191 ? -13.055 -14.597 -8.695 1.00 95.94 191 ILE A O 1
ATOM 1501 N N . ASN A 1 192 ? -11.483 -15.233 -7.213 1.00 94.12 192 ASN A N 1
ATOM 1502 C CA . ASN A 1 192 ? -11.358 -16.612 -7.690 1.00 94.12 192 ASN A CA 1
ATOM 1503 C C . ASN A 1 192 ? -12.133 -17.632 -6.828 1.00 94.12 192 ASN A C 1
ATOM 1505 O O . ASN A 1 192 ? -12.228 -18.800 -7.214 1.00 94.12 192 ASN A O 1
ATOM 1509 N N . MET A 1 193 ? -12.743 -17.181 -5.729 1.00 95.75 193 MET A N 1
ATOM 1510 C CA . MET A 1 193 ? -13.511 -17.966 -4.761 1.00 95.75 193 MET A CA 1
ATOM 1511 C C . MET A 1 193 ? -12.688 -19.049 -4.047 1.00 95.75 193 MET A C 1
ATOM 1513 O O . MET A 1 193 ? -13.212 -20.129 -3.748 1.00 95.75 193 MET A O 1
ATOM 1517 N N . ASP A 1 194 ? -11.404 -18.793 -3.784 1.00 95.44 194 ASP A N 1
ATOM 1518 C CA . ASP A 1 194 ? -10.517 -19.724 -3.074 1.00 95.44 194 ASP A CA 1
ATOM 1519 C C . ASP A 1 194 ? -10.489 -19.526 -1.546 1.00 95.44 194 ASP A C 1
ATOM 1521 O O . ASP A 1 194 ? -9.916 -20.342 -0.813 1.00 95.44 194 ASP A O 1
ATOM 1525 N N . GLY A 1 195 ? -11.180 -18.495 -1.057 1.00 95.75 195 GLY A N 1
ATOM 1526 C CA . GLY A 1 195 ? -11.278 -18.126 0.345 1.00 95.75 195 GLY A CA 1
ATOM 1527 C C . GLY A 1 195 ? -10.248 -17.094 0.802 1.00 95.75 195 GLY A C 1
ATOM 1528 O O . GLY A 1 195 ? -10.206 -16.822 2.004 1.00 95.75 195 GLY A O 1
ATOM 1529 N N . PHE A 1 196 ? -9.434 -16.529 -0.090 1.00 97.44 196 PHE A N 1
ATOM 1530 C CA . PHE A 1 196 ? -8.468 -15.473 0.210 1.00 97.44 196 PHE A CA 1
ATOM 1531 C C . PHE A 1 196 ? -8.777 -14.209 -0.596 1.00 97.44 196 PHE A C 1
ATOM 1533 O O . PHE A 1 196 ? -9.276 -14.272 -1.712 1.00 97.44 196 PHE A O 1
ATOM 1540 N N . LYS A 1 197 ? -8.506 -13.028 -0.027 1.00 97.12 197 LYS A N 1
ATOM 1541 C CA . LYS A 1 197 ? -8.699 -11.777 -0.769 1.00 97.12 197 LYS A CA 1
ATOM 1542 C C . LYS A 1 197 ? -7.550 -11.532 -1.736 1.00 97.12 197 LYS A C 1
ATOM 1544 O O . LYS A 1 197 ? -6.380 -11.679 -1.386 1.00 97.12 197 LYS A O 1
ATOM 1549 N N . ASP A 1 198 ? -7.913 -11.034 -2.903 1.00 96.94 198 ASP A N 1
ATOM 1550 C CA . ASP A 1 198 ? -7.035 -10.722 -4.014 1.00 96.94 198 ASP A CA 1
ATOM 1551 C C . ASP A 1 198 ? -6.813 -9.213 -4.135 1.00 96.94 198 ASP A C 1
ATOM 1553 O O . ASP A 1 198 ? -7.563 -8.387 -3.599 1.00 96.94 198 ASP A O 1
ATOM 1557 N N . ILE A 1 199 ? -5.770 -8.829 -4.869 1.00 97.69 199 ILE A N 1
ATOM 1558 C CA . ILE A 1 199 ? -5.433 -7.422 -5.089 1.00 97.69 199 ILE A CA 1
ATOM 1559 C C . ILE A 1 199 ? -5.126 -7.120 -6.554 1.00 97.69 199 ILE A C 1
ATOM 1561 O O . ILE A 1 199 ? -4.683 -7.982 -7.314 1.00 97.69 199 ILE A O 1
ATOM 1565 N N . ALA A 1 200 ? -5.284 -5.849 -6.916 1.00 98.00 200 ALA A N 1
ATOM 1566 C CA . ALA A 1 200 ? -4.791 -5.271 -8.158 1.00 98.00 200 ALA A CA 1
ATOM 1567 C C . ALA A 1 200 ? -3.668 -4.265 -7.873 1.00 98.00 200 ALA A C 1
ATOM 1569 O O . ALA A 1 200 ? -3.751 -3.468 -6.932 1.00 98.00 200 ALA A O 1
ATOM 1570 N N . VAL A 1 201 ? -2.645 -4.266 -8.726 1.00 98.56 201 VAL A N 1
ATOM 1571 C CA . VAL A 1 201 ? -1.490 -3.367 -8.656 1.00 98.56 201 VAL A CA 1
ATOM 1572 C C . VAL A 1 201 ? -1.287 -2.682 -10.002 1.00 98.56 201 VAL A C 1
ATOM 1574 O O . VAL A 1 201 ? -1.150 -3.341 -11.028 1.00 98.56 201 VAL A O 1
ATOM 1577 N N . GLY A 1 202 ? -1.256 -1.352 -10.008 1.00 98.12 202 GLY A N 1
ATOM 1578 C CA . GLY A 1 202 ? -1.061 -0.557 -11.220 1.00 98.12 202 GLY A CA 1
ATOM 1579 C C . GLY A 1 202 ? 0.409 -0.254 -11.516 1.00 98.12 202 GLY A C 1
ATOM 1580 O O . GLY A 1 202 ? 1.170 0.099 -10.610 1.00 98.12 202 GLY A O 1
ATOM 1581 N N . ALA A 1 203 ? 0.766 -0.312 -12.798 1.00 97.81 203 ALA A N 1
ATOM 1582 C CA . ALA A 1 203 ? 2.025 0.146 -13.383 1.00 97.81 203 ALA A CA 1
ATOM 1583 C C . ALA A 1 203 ? 1.714 1.135 -14.530 1.00 97.81 203 ALA A C 1
ATOM 1585 O O . ALA A 1 203 ? 1.761 0.777 -15.707 1.00 97.81 203 ALA A O 1
ATOM 1586 N N . PRO A 1 204 ? 1.301 2.376 -14.213 1.00 97.50 204 PRO A N 1
ATOM 1587 C CA . PRO A 1 204 ? 0.645 3.278 -15.167 1.00 97.50 204 PRO A CA 1
ATOM 1588 C C . PRO A 1 204 ? 1.531 3.748 -16.327 1.00 97.50 204 PRO A C 1
ATOM 1590 O O . PRO A 1 204 ? 1.016 4.274 -17.309 1.00 97.50 204 PRO A O 1
ATOM 1593 N N . TYR A 1 205 ? 2.847 3.578 -16.225 1.00 96.06 205 TYR A N 1
ATOM 1594 C CA . TYR A 1 205 ? 3.805 4.072 -17.216 1.00 96.06 205 TYR A CA 1
ATOM 1595 C C . TYR A 1 205 ? 4.508 2.946 -17.984 1.00 96.06 205 TYR A C 1
ATOM 1597 O O . TYR A 1 205 ? 5.407 3.199 -18.786 1.00 96.06 205 TYR A O 1
ATOM 1605 N N . GLU A 1 206 ? 4.093 1.700 -17.761 1.00 94.69 206 GLU A N 1
ATOM 1606 C CA . GLU A 1 206 ? 4.624 0.540 -18.465 1.00 94.69 206 GLU A CA 1
ATOM 1607 C C . GLU A 1 206 ? 4.435 0.639 -19.991 1.00 94.69 206 GLU A C 1
ATOM 1609 O O . GLU A 1 206 ? 3.492 1.274 -20.474 1.00 94.69 206 GLU A O 1
ATOM 1614 N N . ASP A 1 207 ? 5.346 0.008 -20.744 1.00 91.75 207 ASP A N 1
ATOM 1615 C CA . ASP A 1 207 ? 5.303 -0.132 -22.205 1.00 91.75 207 ASP A CA 1
ATOM 1616 C C . ASP A 1 207 ? 5.053 1.190 -22.943 1.00 91.75 207 ASP A C 1
ATOM 1618 O O . ASP A 1 207 ? 4.140 1.305 -23.761 1.00 91.75 207 ASP A O 1
ATOM 1622 N N . GLU A 1 208 ? 5.894 2.188 -22.655 1.00 89.75 208 GLU A N 1
ATOM 1623 C CA . GLU A 1 208 ? 5.819 3.537 -23.236 1.00 89.75 208 GLU A CA 1
ATOM 1624 C C . GLU A 1 208 ? 4.535 4.292 -22.843 1.00 89.75 208 GLU A C 1
ATOM 1626 O O . GLU A 1 208 ? 3.931 4.995 -23.654 1.00 89.75 208 GLU A O 1
ATOM 1631 N N . ASN A 1 209 ? 4.150 4.207 -21.564 1.00 92.69 209 ASN A N 1
ATOM 1632 C CA . ASN A 1 209 ? 2.949 4.834 -20.993 1.00 92.69 209 ASN A CA 1
ATOM 1633 C C . ASN A 1 209 ? 1.615 4.255 -21.483 1.00 92.69 209 ASN A C 1
ATOM 1635 O O . ASN A 1 209 ? 0.588 4.931 -21.403 1.00 92.69 209 ASN A O 1
ATOM 1639 N N . LYS A 1 210 ? 1.605 3.012 -21.972 1.00 95.19 210 LYS A N 1
ATOM 1640 C CA . LYS A 1 210 ? 0.349 2.279 -22.195 1.00 95.19 210 LYS A CA 1
ATOM 1641 C C . LYS A 1 210 ? -0.315 1.912 -20.871 1.00 95.19 210 LYS A C 1
ATOM 1643 O O . LYS A 1 210 ? -1.539 1.915 -20.789 1.00 95.19 210 LYS A O 1
ATOM 1648 N N . GLY A 1 211 ? 0.507 1.680 -19.849 1.00 95.62 211 GLY A N 1
ATOM 1649 C CA . GLY A 1 211 ? 0.066 1.256 -18.532 1.00 95.62 211 GLY A CA 1
ATOM 1650 C C . GLY A 1 211 ? -0.261 -0.233 -18.489 1.00 95.62 211 GLY A C 1
ATOM 1651 O O . GLY A 1 211 ? -0.489 -0.860 -19.520 1.00 95.62 211 GLY A O 1
ATOM 1652 N N . ALA A 1 212 ? -0.254 -0.782 -17.281 1.00 96.69 212 ALA A N 1
ATOM 1653 C CA . ALA A 1 212 ? -0.664 -2.151 -17.014 1.00 96.69 212 ALA A CA 1
ATOM 1654 C C . ALA A 1 212 ? -1.305 -2.274 -15.625 1.00 96.69 212 ALA A C 1
ATOM 1656 O O . ALA A 1 212 ? -0.976 -1.511 -14.703 1.00 96.69 212 ALA A O 1
ATOM 1657 N N . VAL A 1 213 ? -2.189 -3.257 -15.458 1.00 97.12 213 VAL A N 1
ATOM 1658 C CA . VAL A 1 213 ? -2.741 -3.675 -14.162 1.00 97.12 213 VAL A CA 1
ATOM 1659 C C . VAL A 1 213 ? -2.449 -5.150 -13.926 1.00 97.12 213 VAL A C 1
ATOM 1661 O O . VAL A 1 213 ? -2.782 -5.999 -14.742 1.00 97.12 213 VAL A O 1
ATOM 1664 N N . TYR A 1 214 ? -1.861 -5.454 -12.774 1.00 97.19 214 TYR A N 1
ATOM 1665 C CA . TYR A 1 214 ? -1.483 -6.799 -12.358 1.00 97.19 214 TYR A CA 1
ATOM 1666 C C . TYR A 1 214 ? -2.407 -7.304 -11.258 1.00 97.19 214 TYR A C 1
ATOM 1668 O O . TYR A 1 214 ? -2.570 -6.631 -10.240 1.00 97.19 214 TYR A O 1
ATOM 1676 N N . ILE A 1 215 ? -2.957 -8.504 -11.427 1.00 96.81 215 ILE A N 1
ATOM 1677 C CA . ILE A 1 215 ? -3.802 -9.150 -10.416 1.00 96.81 215 ILE A CA 1
ATOM 1678 C C . ILE A 1 215 ? -3.003 -10.221 -9.675 1.00 96.81 215 ILE A C 1
ATOM 1680 O O . ILE A 1 215 ? -2.382 -11.087 -10.301 1.00 96.81 215 ILE A O 1
ATOM 1684 N N . TYR A 1 216 ? -3.049 -10.177 -8.344 1.00 96.88 216 TYR A N 1
ATOM 1685 C CA . TYR A 1 216 ? -2.390 -11.130 -7.455 1.00 96.88 216 TYR A CA 1
ATOM 1686 C C . TYR A 1 216 ? -3.407 -11.787 -6.537 1.00 96.88 216 TYR A C 1
ATOM 1688 O O . TYR A 1 216 ? -4.172 -11.086 -5.873 1.00 96.88 216 TYR A O 1
ATOM 1696 N N . HIS A 1 217 ? -3.361 -13.118 -6.467 1.00 96.50 217 HIS A N 1
ATOM 1697 C CA . HIS A 1 217 ? -4.213 -13.854 -5.545 1.00 96.50 217 HIS A CA 1
ATOM 1698 C C . HIS A 1 217 ? -3.648 -13.907 -4.130 1.00 96.50 217 HIS A C 1
ATOM 1700 O O . HIS A 1 217 ? -2.424 -14.001 -3.940 1.00 96.50 217 HIS A O 1
ATOM 1706 N N . GLY A 1 218 ? -4.555 -13.887 -3.159 1.00 96.50 218 GLY A N 1
ATOM 1707 C CA . GLY A 1 218 ? -4.254 -14.125 -1.757 1.00 96.50 218 GLY A CA 1
ATOM 1708 C C . GLY A 1 218 ? -3.818 -15.564 -1.477 1.00 96.50 218 GLY A C 1
ATOM 1709 O O . GLY A 1 218 ? -4.028 -16.490 -2.258 1.00 96.50 218 GLY A O 1
ATOM 1710 N N . LYS A 1 219 ? -3.143 -15.760 -0.348 1.00 95.12 219 LYS A N 1
ATOM 1711 C CA . LYS A 1 219 ? -2.826 -17.074 0.219 1.00 95.12 219 LYS A CA 1
ATOM 1712 C C . LYS A 1 219 ? -2.611 -16.935 1.722 1.00 95.12 219 LYS A C 1
ATOM 1714 O O . LYS A 1 219 ? -2.261 -15.876 2.229 1.00 95.12 219 LYS A O 1
ATOM 1719 N N . ARG A 1 220 ? -2.645 -18.063 2.436 1.00 92.19 220 ARG A N 1
ATOM 1720 C CA . ARG A 1 220 ? -2.404 -18.140 3.895 1.00 92.19 220 ARG A CA 1
ATOM 1721 C C . ARG A 1 220 ? -1.160 -17.388 4.405 1.00 92.19 220 ARG A C 1
ATOM 1723 O O . ARG A 1 220 ? -1.136 -16.969 5.551 1.00 92.19 220 ARG A O 1
ATOM 1730 N N . ASN A 1 221 ? -0.123 -17.254 3.581 1.00 89.31 221 ASN A N 1
ATOM 1731 C CA . ASN A 1 221 ? 1.134 -16.597 3.951 1.00 89.31 221 ASN A CA 1
ATOM 1732 C C . ASN A 1 221 ? 1.412 -15.345 3.094 1.00 89.31 221 ASN A C 1
ATOM 1734 O O . ASN A 1 221 ? 2.571 -15.081 2.782 1.00 89.31 221 ASN A O 1
ATOM 1738 N N . GLY A 1 222 ? 0.374 -14.638 2.639 1.00 93.44 222 GLY A N 1
ATOM 1739 C CA . GLY A 1 222 ? 0.484 -13.383 1.894 1.00 93.44 222 GLY A CA 1
ATOM 1740 C C . GLY A 1 222 ? -0.104 -13.456 0.495 1.00 93.44 222 GLY A C 1
ATOM 1741 O O . GLY A 1 222 ? -1.269 -13.794 0.343 1.00 93.44 222 GLY A O 1
ATOM 1742 N N . LEU A 1 223 ? 0.685 -13.148 -0.531 1.00 95.31 223 LEU A N 1
ATOM 1743 C CA . LEU A 1 223 ? 0.232 -13.182 -1.927 1.00 95.31 223 LEU A CA 1
ATOM 1744 C C . LEU A 1 223 ? 0.978 -14.251 -2.725 1.00 95.31 223 LEU A C 1
ATOM 1746 O O . LEU A 1 223 ? 2.110 -14.627 -2.403 1.00 95.31 223 LEU A O 1
ATOM 1750 N N . ILE A 1 224 ? 0.377 -14.762 -3.792 1.00 93.25 224 ILE A N 1
ATOM 1751 C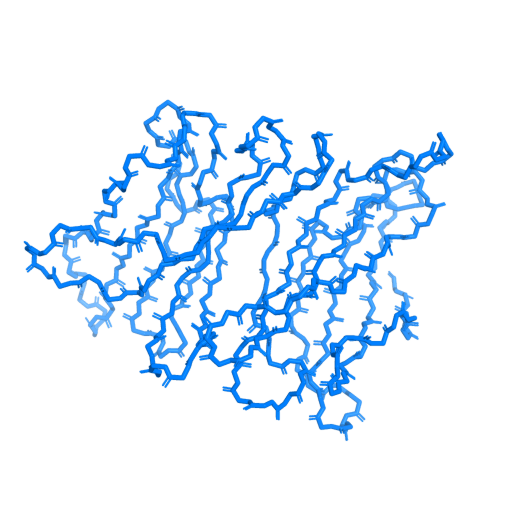 CA . ILE A 1 224 ? 1.092 -15.592 -4.768 1.00 93.25 224 ILE A CA 1
ATOM 1752 C C . ILE A 1 224 ? 2.073 -14.697 -5.543 1.00 93.25 224 ILE A C 1
ATOM 1754 O O . ILE A 1 224 ? 1.655 -13.711 -6.123 1.00 93.25 224 ILE A O 1
ATOM 1758 N N . ASP A 1 225 ? 3.372 -15.029 -5.582 1.00 81.12 225 ASP A N 1
ATOM 1759 C CA . ASP A 1 225 ? 4.410 -14.144 -6.163 1.00 81.12 225 ASP A CA 1
ATOM 1760 C C . ASP A 1 225 ? 4.225 -13.872 -7.665 1.00 81.12 225 ASP A C 1
ATOM 1762 O O . ASP A 1 225 ? 4.721 -12.881 -8.200 1.00 81.12 225 ASP A O 1
ATOM 1766 N N . ARG A 1 226 ? 3.528 -14.773 -8.362 1.00 82.62 226 ARG A N 1
ATOM 1767 C CA . ARG A 1 226 ? 3.230 -14.652 -9.785 1.00 82.62 226 ARG A CA 1
ATOM 1768 C C . ARG A 1 226 ? 1.836 -14.062 -9.960 1.00 82.62 226 ARG A C 1
ATOM 1770 O O . ARG A 1 226 ? 0.864 -14.650 -9.491 1.00 82.62 226 ARG A O 1
ATOM 1777 N N . TYR A 1 227 ? 1.753 -12.955 -10.692 1.00 78.75 227 TYR A N 1
ATOM 1778 C CA . TYR A 1 227 ? 0.474 -12.408 -11.130 1.00 78.75 227 TYR A CA 1
ATOM 1779 C C . TYR A 1 227 ? -0.274 -13.424 -12.004 1.00 78.75 227 TYR A C 1
ATOM 1781 O O . TYR A 1 227 ? 0.337 -14.209 -12.740 1.00 78.75 227 TYR A O 1
ATOM 1789 N N . VAL A 1 228 ? -1.601 -13.394 -11.948 1.00 74.44 228 VAL A N 1
ATOM 1790 C CA . VAL A 1 228 ? -2.455 -14.285 -12.751 1.00 74.44 228 VAL A CA 1
ATOM 1791 C C . VAL A 1 228 ? -2.941 -13.652 -14.047 1.00 74.44 228 VAL A C 1
ATOM 1793 O O . VAL A 1 228 ? -3.214 -14.368 -15.008 1.00 74.44 228 VAL A O 1
ATOM 1796 N N . GLN A 1 229 ? -2.996 -12.323 -14.098 1.00 69.00 229 GLN A N 1
ATOM 1797 C CA . GLN A 1 229 ? -3.463 -11.567 -15.253 1.00 69.00 229 GLN A CA 1
ATOM 1798 C C . GLN A 1 229 ? -2.751 -10.216 -15.322 1.00 69.00 229 GLN A C 1
ATOM 1800 O O . GLN A 1 229 ? -2.427 -9.629 -14.285 1.00 69.00 229 GLN A O 1
ATOM 1805 N N . VAL A 1 230 ? -2.514 -9.767 -16.556 1.00 72.38 230 VAL A N 1
ATOM 1806 C CA . VAL A 1 230 ? -2.071 -8.413 -16.893 1.00 72.38 230 VAL A CA 1
ATOM 1807 C C . VAL A 1 230 ? -3.054 -7.869 -17.915 1.00 72.38 230 VAL A C 1
ATOM 1809 O O . VAL A 1 230 ? -3.294 -8.533 -18.927 1.00 72.38 230 VAL A O 1
ATOM 1812 N N . GLU A 1 231 ? -3.629 -6.707 -17.626 1.00 60.84 231 GLU A N 1
ATOM 1813 C CA . GLU A 1 231 ? -4.438 -5.919 -18.566 1.00 60.84 231 GLU A CA 1
ATOM 1814 C C . GLU A 1 231 ? -3.732 -4.626 -18.953 1.00 60.84 231 GLU A C 1
ATOM 1816 O O . GLU A 1 231 ? -3.093 -4.028 -18.053 1.00 60.84 231 GLU A O 1
#

Organism: NCBI:txid1965070